Protein AF-A0A2N0NGA1-F1 (afdb_monomer_lite)

Radius of gyration: 29.93 Å; chains: 1; bounding box: 75×39×105 Å

Organism: NCBI:txid588596

Sequence (299 aa):
MDQVLILQCDINTINIKCVKLAKYIIEQFRSEFLAKKETYEINMPIKHACIIFHIRRDYESNLIKSNFICGWKQITIESLKSPEAPLMDFLDKPLYEIINSEFFEKIVGSTKPFEKILKDELLWCLSCIKYQHSNVNYISTLSNQILSNSIFVNCIKTKTFEWVLENCKNWQYEVVLDKTYLSKFTCLSLALQDYIRIIIKQTVAKIIYSLENLSALTTFFNYNNKESKIKTELSDLWKHFFMDNTTININNLCEPKPSIYKISHLMINDLEFPFSYYFLDQINFYKKLYYEELDILKQ

Secondary structure (DSSP, 8-state):
--EEEEEEEETTTS-HHHHHHHHHHHHHHHHHHHHHHHHH---PPPEEEEEEEE--TTS--TTTTT---SSPPP---S-SSPPSS-GGGTTT--HHHHHTSHHHHHHHTSSSHHHHHHHHHHHHHHHTEE-SS--HHHHHHHHHHHHH-HHHHHHHHHHHHHHHHHH-TTHHHHHHH-HHHHTT-SSHHHHHHHHHHHHHHHHHHHHHHHHHHTT-HHHHHHGGGS-HHHHHHHHHHHHHHHH-TTTS--TTSPPP-TT-EE-SS---TT--STTHHHHHHHHHHHHHHHHHHHHHTT-

Structure (mmCIF, N/CA/C/O backbone):
data_AF-A0A2N0NGA1-F1
#
_entry.id   AF-A0A2N0NGA1-F1
#
loop_
_atom_site.group_PDB
_atom_site.id
_atom_site.type_symbol
_atom_site.label_atom_id
_atom_site.label_alt_id
_atom_site.label_comp_id
_atom_site.label_asym_id
_atom_site.label_entity_id
_atom_site.label_seq_id
_atom_site.pdbx_PDB_ins_code
_atom_site.Cartn_x
_atom_site.Cartn_y
_atom_site.Cartn_z
_atom_site.occupancy
_atom_site.B_iso_or_equiv
_atom_site.auth_seq_id
_atom_site.auth_comp_id
_atom_site.auth_asym_id
_atom_site.auth_atom_id
_atom_site.pdbx_PDB_model_num
ATOM 1 N N . MET A 1 1 ? -19.653 13.930 43.239 1.00 70.62 1 MET A N 1
ATOM 2 C CA . MET A 1 1 ? -18.958 13.326 42.085 1.00 70.62 1 MET A CA 1
ATOM 3 C C . MET A 1 1 ? -20.000 12.719 41.182 1.00 70.62 1 MET A C 1
ATOM 5 O O . MET A 1 1 ? -20.890 12.042 41.691 1.00 70.62 1 MET A O 1
ATOM 9 N N . ASP A 1 2 ? -19.892 12.976 39.888 1.00 84.81 2 ASP A N 1
ATOM 10 C CA . ASP A 1 2 ? -20.795 12.396 38.901 1.00 84.81 2 ASP A CA 1
ATOM 11 C C . ASP A 1 2 ? -20.520 10.899 38.733 1.00 84.81 2 ASP A C 1
ATOM 13 O O . ASP A 1 2 ? -19.408 10.423 38.972 1.00 84.81 2 ASP A O 1
ATOM 17 N N . GLN A 1 3 ? -21.558 10.141 38.386 1.00 89.56 3 GLN A N 1
ATOM 18 C CA . GLN A 1 3 ? -21.506 8.681 38.297 1.00 89.56 3 GLN A CA 1
ATOM 19 C C . GLN A 1 3 ? -21.813 8.231 36.873 1.00 89.56 3 GLN A C 1
ATOM 21 O O . GLN A 1 3 ? -22.742 8.741 36.248 1.00 89.56 3 GLN A O 1
ATOM 26 N N . VAL A 1 4 ? -21.068 7.247 36.370 1.00 93.62 4 VAL A N 1
ATOM 27 C CA . VAL A 1 4 ? -21.262 6.700 35.023 1.00 93.62 4 VAL A CA 1
ATOM 28 C C . VAL A 1 4 ? -21.447 5.188 35.098 1.00 93.62 4 VAL A C 1
ATOM 30 O O . VAL A 1 4 ? -20.610 4.484 35.656 1.00 93.62 4 VAL A O 1
ATOM 33 N N . LEU A 1 5 ? -22.531 4.689 34.506 1.00 93.56 5 LEU A N 1
ATOM 34 C CA . LEU A 1 5 ? -22.760 3.271 34.244 1.00 93.56 5 LEU A CA 1
ATOM 35 C C . LEU A 1 5 ? -22.407 2.968 32.784 1.00 93.56 5 LEU A C 1
ATOM 37 O O . LEU A 1 5 ? -22.979 3.573 31.877 1.00 93.56 5 LEU A O 1
ATOM 41 N N . ILE A 1 6 ? -21.505 2.014 32.553 1.00 93.44 6 ILE A N 1
ATOM 42 C CA . ILE A 1 6 ? -21.146 1.540 31.210 1.00 93.44 6 ILE A CA 1
ATOM 43 C C . ILE A 1 6 ? -21.527 0.066 31.095 1.00 93.44 6 ILE A C 1
ATOM 45 O O . ILE A 1 6 ? -21.016 -0.769 31.836 1.00 93.44 6 ILE A O 1
ATOM 49 N N . LEU A 1 7 ? -22.400 -0.251 30.142 1.00 91.06 7 LEU A N 1
ATOM 50 C CA . LEU A 1 7 ? -22.752 -1.618 29.774 1.00 91.06 7 LEU A CA 1
ATOM 51 C C . LEU A 1 7 ? -22.142 -1.935 28.408 1.00 91.06 7 LEU A C 1
ATOM 53 O O . LEU A 1 7 ? -22.506 -1.313 27.413 1.00 91.06 7 LEU A O 1
ATOM 57 N N . GLN A 1 8 ? -21.221 -2.892 28.347 1.00 89.81 8 GLN A N 1
ATOM 58 C CA . GLN A 1 8 ? -20.627 -3.345 27.088 1.00 89.81 8 GLN A CA 1
ATOM 59 C C . GLN A 1 8 ? -21.356 -4.581 26.573 1.00 89.81 8 GLN A C 1
ATOM 61 O O . GLN A 1 8 ? -21.688 -5.487 27.336 1.00 89.81 8 GLN A O 1
ATOM 66 N N . CYS A 1 9 ? -21.638 -4.603 25.275 1.00 86.19 9 CYS A N 1
ATOM 67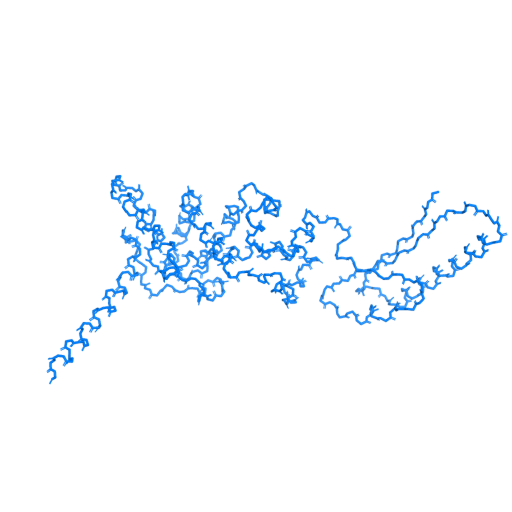 C CA . CYS A 1 9 ? -22.391 -5.662 24.629 1.00 86.19 9 CYS A CA 1
ATOM 68 C C . CYS A 1 9 ? -21.714 -6.081 23.327 1.00 86.19 9 CYS A C 1
ATOM 70 O O . CYS A 1 9 ? -21.543 -5.257 22.430 1.00 86.19 9 CYS A O 1
ATOM 72 N N . ASP A 1 10 ? -21.383 -7.361 23.189 1.00 82.25 10 ASP A N 1
ATOM 73 C CA . ASP A 1 10 ? -21.025 -7.942 21.897 1.00 82.25 10 ASP A CA 1
ATOM 74 C C . ASP A 1 10 ? -22.289 -8.458 21.205 1.00 82.25 10 ASP A C 1
ATOM 76 O O . ASP A 1 10 ? -23.004 -9.324 21.717 1.00 82.25 10 ASP A O 1
ATOM 80 N N . ILE A 1 11 ? -22.583 -7.891 20.037 1.00 74.88 11 ILE A N 1
ATOM 81 C CA . ILE A 1 11 ? -23.812 -8.184 19.302 1.00 74.88 11 ILE A CA 1
ATOM 82 C C . ILE A 1 11 ? -23.835 -9.612 18.742 1.00 74.88 11 ILE A C 1
ATOM 84 O O . ILE A 1 11 ? -24.907 -10.131 18.445 1.00 74.88 11 ILE A O 1
ATOM 88 N N . ASN A 1 12 ? -22.670 -10.258 18.633 1.00 71.69 12 ASN A N 1
ATOM 89 C CA . ASN A 1 12 ? -22.555 -11.630 18.144 1.00 71.69 12 ASN A CA 1
ATOM 90 C C . ASN A 1 12 ? -22.944 -12.665 19.206 1.00 71.69 12 ASN A C 1
ATOM 92 O O . ASN A 1 12 ? -23.276 -13.798 18.865 1.00 71.69 12 ASN A O 1
ATOM 96 N N . THR A 1 13 ? -22.891 -12.295 20.487 1.00 72.88 13 THR A N 1
ATOM 97 C CA . THR A 1 13 ? -23.096 -13.220 21.611 1.00 72.88 13 THR A CA 1
ATOM 98 C C . THR A 1 13 ? -24.360 -12.914 22.411 1.00 72.88 13 THR A C 1
ATOM 100 O O . THR A 1 13 ? -24.914 -13.806 23.052 1.00 72.88 13 THR A O 1
ATOM 103 N N . ILE A 1 14 ? -24.855 -11.674 22.372 1.00 71.50 14 ILE A N 1
ATOM 104 C CA . ILE A 1 14 ? -25.940 -11.221 23.247 1.00 71.50 14 ILE A CA 1
ATOM 105 C C . ILE A 1 14 ? -27.299 -11.242 22.546 1.00 71.50 14 ILE A C 1
ATOM 107 O O . ILE A 1 14 ? -27.500 -10.685 21.469 1.00 71.50 14 ILE A O 1
ATOM 111 N N . ASN A 1 15 ? -28.292 -11.802 23.239 1.00 74.31 15 ASN A N 1
ATOM 112 C CA . ASN A 1 15 ? -29.689 -11.731 22.832 1.00 74.31 15 ASN A CA 1
ATOM 113 C C . ASN A 1 15 ? -30.222 -10.291 22.955 1.00 74.31 15 ASN A C 1
ATOM 115 O O . ASN A 1 15 ? -30.202 -9.698 24.037 1.00 74.31 15 ASN A O 1
ATOM 119 N N . ILE A 1 16 ? -30.789 -9.746 21.874 1.00 75.50 16 ILE A N 1
ATOM 120 C CA . ILE A 1 16 ? -31.363 -8.390 21.844 1.00 75.50 16 ILE A CA 1
ATOM 121 C C . ILE A 1 16 ? -32.437 -8.153 22.921 1.00 75.50 16 ILE A C 1
ATOM 123 O O . ILE A 1 16 ? -32.641 -7.019 23.359 1.00 75.50 16 ILE A O 1
ATOM 127 N N . LYS A 1 17 ? -33.113 -9.211 23.392 1.00 80.56 17 LYS A N 1
ATOM 128 C CA . LYS A 1 17 ? -34.075 -9.131 24.502 1.00 80.56 17 LYS A CA 1
ATOM 129 C C . LYS A 1 17 ? -33.404 -8.682 25.804 1.00 80.56 17 LYS A C 1
ATOM 131 O O . LYS A 1 17 ? -33.980 -7.865 26.516 1.00 80.56 17 LYS A O 1
ATOM 136 N N . CYS A 1 18 ? -32.178 -9.132 26.074 1.00 83.69 18 CYS A N 1
ATOM 137 C CA . CYS A 1 18 ? -31.414 -8.728 27.256 1.00 83.69 18 CYS A CA 1
ATOM 138 C C . CYS A 1 18 ? -31.052 -7.240 27.205 1.00 83.69 18 CYS A C 1
ATOM 140 O O . CYS A 1 18 ? -31.167 -6.538 28.204 1.00 83.69 18 CYS A O 1
ATOM 142 N N . VAL A 1 19 ? -30.699 -6.736 26.020 1.00 83.50 19 VAL A N 1
ATOM 143 C CA . VAL A 1 19 ? -30.419 -5.309 25.803 1.00 83.50 19 VAL A CA 1
ATOM 144 C C . VAL A 1 19 ? -31.666 -4.460 26.055 1.00 83.50 19 VAL A C 1
ATOM 146 O O . VAL A 1 19 ? -31.587 -3.431 26.724 1.00 83.50 19 VAL A O 1
ATOM 149 N N . LYS A 1 20 ? -32.829 -4.887 25.545 1.00 84.50 20 LYS A N 1
ATOM 150 C CA . LYS A 1 20 ? -34.107 -4.195 25.786 1.00 84.50 20 LYS A CA 1
ATOM 151 C C . LYS A 1 20 ? -34.472 -4.179 27.272 1.00 84.50 20 LYS A C 1
ATOM 153 O O . LYS A 1 20 ? -34.887 -3.139 27.774 1.00 84.50 20 LYS A O 1
ATOM 158 N N . LEU A 1 21 ? -34.271 -5.297 27.970 1.00 88.31 21 LEU A N 1
ATOM 159 C CA . LEU A 1 21 ? -34.504 -5.394 29.409 1.00 88.31 21 LEU A CA 1
ATOM 160 C C . LEU A 1 21 ? -33.575 -4.462 30.198 1.00 88.31 21 LEU A C 1
ATOM 162 O O . LEU A 1 21 ? -34.047 -3.702 31.037 1.00 88.31 21 LEU A O 1
ATOM 166 N N . ALA A 1 22 ? -32.275 -4.463 29.893 1.00 89.00 22 ALA A N 1
ATOM 167 C CA . ALA A 1 22 ? -31.314 -3.574 30.540 1.00 89.00 22 ALA A CA 1
ATOM 168 C C . ALA A 1 22 ? -31.681 -2.095 30.336 1.00 89.00 22 ALA A C 1
ATOM 170 O O . ALA A 1 22 ? -31.676 -1.324 31.293 1.00 89.00 22 ALA A O 1
ATOM 171 N N . LYS A 1 23 ? -32.076 -1.709 29.113 1.00 87.94 23 LYS A N 1
ATOM 172 C CA . LYS A 1 23 ? -32.580 -0.357 28.821 1.00 87.94 23 LYS A CA 1
ATOM 173 C C . LYS A 1 23 ? -33.801 0.001 29.670 1.00 87.94 23 LYS A C 1
ATOM 175 O O . LYS A 1 23 ? -33.818 1.073 30.262 1.00 87.94 23 LYS A O 1
ATOM 180 N N . TYR A 1 24 ? -34.790 -0.891 29.749 1.00 88.56 24 TYR A N 1
ATOM 181 C CA . TYR A 1 24 ? -35.997 -0.676 30.553 1.00 88.56 24 TYR A CA 1
ATOM 182 C C . TYR A 1 24 ? -35.664 -0.451 32.034 1.00 88.56 24 TYR A C 1
ATOM 184 O O . TYR A 1 24 ? -36.140 0.511 32.631 1.00 88.56 24 TYR A O 1
ATOM 192 N N . ILE A 1 25 ? -34.792 -1.289 32.602 1.00 91.44 25 ILE A N 1
ATOM 193 C CA . ILE A 1 25 ? -34.356 -1.173 33.999 1.00 91.44 25 ILE A CA 1
ATOM 194 C C . ILE A 1 25 ? -33.666 0.177 34.240 1.00 91.44 25 ILE A C 1
ATOM 196 O O . ILE A 1 25 ? -33.988 0.869 35.203 1.00 91.44 25 ILE A O 1
ATOM 200 N N . ILE A 1 26 ? -32.749 0.584 33.356 1.00 91.44 26 ILE A N 1
ATOM 201 C CA . ILE A 1 26 ? -32.040 1.868 33.478 1.00 91.44 26 ILE A CA 1
ATOM 202 C C . ILE A 1 26 ? -33.019 3.051 33.431 1.00 91.44 26 ILE A C 1
ATOM 204 O O . ILE A 1 26 ? -32.900 3.971 34.241 1.00 91.44 26 ILE A O 1
ATOM 208 N N . GLU A 1 27 ? -33.998 3.028 32.523 1.00 89.75 27 GLU A N 1
ATOM 209 C CA . GLU A 1 27 ? -35.020 4.079 32.439 1.00 89.75 27 GLU A CA 1
ATOM 210 C C . GLU A 1 27 ? -35.905 4.134 33.687 1.00 89.75 27 GLU A C 1
ATOM 212 O O . GLU A 1 27 ? -36.202 5.225 34.173 1.00 89.75 27 GLU A O 1
ATOM 217 N N . GLN A 1 28 ? -36.274 2.984 34.260 1.00 91.12 28 GLN A N 1
ATOM 218 C CA . GLN A 1 28 ? -37.032 2.946 35.511 1.00 91.12 28 GLN A CA 1
ATOM 219 C C . GLN A 1 28 ? -36.261 3.641 36.647 1.00 91.12 28 GLN A C 1
ATOM 221 O O . GLN A 1 28 ? -36.789 4.550 37.291 1.00 91.12 28 GLN A O 1
ATOM 226 N N . PHE A 1 29 ? -34.981 3.297 36.833 1.00 90.75 29 PHE A N 1
ATOM 227 C CA . PHE A 1 29 ? -34.128 3.948 37.835 1.00 90.75 29 PHE A CA 1
ATOM 228 C C . PHE A 1 29 ? -33.924 5.444 37.564 1.00 90.75 29 PHE A C 1
ATOM 230 O O . PHE A 1 29 ? -33.820 6.237 38.503 1.00 90.75 29 PHE A O 1
ATOM 237 N N . ARG A 1 30 ? -33.869 5.852 36.291 1.00 89.31 30 ARG A N 1
ATOM 238 C CA . ARG A 1 30 ? -33.785 7.264 35.902 1.00 89.31 30 ARG A CA 1
ATOM 239 C C . ARG A 1 30 ? -35.044 8.031 36.305 1.00 89.31 30 ARG A C 1
ATOM 241 O O . ARG A 1 30 ? -34.912 9.106 36.887 1.00 89.31 30 ARG A O 1
ATOM 248 N N . SER A 1 31 ? -36.233 7.501 36.028 1.00 89.12 31 SER A N 1
ATOM 249 C CA . SER A 1 31 ? -37.497 8.144 36.408 1.00 89.12 31 SER A CA 1
ATOM 250 C C . SER A 1 31 ? -37.621 8.300 37.924 1.00 89.12 31 SER A C 1
ATOM 252 O O . SER A 1 31 ? -37.946 9.384 38.405 1.00 89.12 31 SER A O 1
ATOM 254 N N . GLU A 1 32 ? -37.271 7.262 38.688 1.00 90.06 32 GLU A N 1
ATOM 255 C CA . GLU A 1 32 ? -37.250 7.325 40.156 1.00 90.06 32 GLU A CA 1
ATOM 256 C C . GLU A 1 32 ? -36.253 8.370 40.682 1.00 90.06 32 GLU A C 1
ATOM 258 O O . GLU A 1 32 ? -36.523 9.067 41.663 1.00 90.06 32 GLU A O 1
ATOM 263 N N . PHE A 1 33 ? -35.093 8.497 40.033 1.00 87.94 33 PHE A N 1
ATOM 264 C CA . PHE A 1 33 ? -34.084 9.492 40.387 1.00 87.94 33 PHE A CA 1
ATOM 265 C C . PHE A 1 33 ? -34.553 10.928 40.104 1.00 87.94 33 PHE A C 1
ATOM 267 O O . PHE A 1 33 ? -34.358 11.803 40.946 1.00 87.94 33 PHE A O 1
ATOM 274 N N . LEU A 1 34 ? -35.189 11.172 38.952 1.00 86.88 34 LEU A N 1
ATOM 275 C CA . LEU A 1 34 ? -35.714 12.492 38.586 1.00 86.88 34 LEU A CA 1
ATOM 276 C C . LEU A 1 34 ? -36.846 12.935 39.520 1.00 86.88 34 LEU A C 1
ATOM 278 O O . LEU A 1 34 ? -36.792 14.054 40.023 1.00 86.88 34 LEU A O 1
ATOM 282 N N . ALA A 1 35 ? -37.786 12.042 39.847 1.00 87.62 35 ALA A N 1
ATOM 283 C CA . ALA A 1 35 ? -38.867 12.338 40.791 1.00 87.62 35 ALA A CA 1
ATOM 284 C C . ALA A 1 35 ? -38.325 12.753 42.174 1.00 87.62 35 ALA A C 1
ATOM 286 O O . ALA A 1 35 ? -38.751 13.752 42.754 1.00 87.62 35 ALA A O 1
ATOM 287 N N . LYS A 1 36 ? -37.310 12.042 42.688 1.00 85.25 36 LYS A N 1
ATOM 288 C CA . LYS A 1 36 ? -36.638 12.416 43.947 1.00 85.25 36 LYS A CA 1
ATOM 289 C C . LYS A 1 36 ? -35.927 13.766 43.848 1.00 85.25 36 LYS A C 1
ATOM 291 O O . LYS A 1 36 ? -35.918 14.518 44.815 1.00 85.25 36 LYS A O 1
ATOM 296 N N . LYS A 1 37 ? -35.330 14.088 42.701 1.00 82.94 37 LYS A N 1
ATOM 297 C CA . LYS A 1 37 ? -34.638 15.367 42.509 1.00 82.94 37 LYS A CA 1
ATOM 298 C C . LYS A 1 37 ? -35.605 16.556 42.539 1.00 82.94 37 LYS A C 1
ATOM 300 O O . LYS A 1 37 ? -35.276 17.564 43.154 1.00 82.94 37 LYS A O 1
ATOM 305 N N . GLU A 1 38 ? -36.782 16.422 41.930 1.00 81.06 38 GLU A N 1
ATOM 306 C CA . GLU A 1 38 ? -37.826 17.462 41.923 1.00 81.06 38 GLU A CA 1
ATOM 307 C C . GLU A 1 38 ? -38.437 17.701 43.310 1.00 81.06 38 GLU A C 1
ATOM 309 O O . GLU A 1 38 ? -38.775 18.830 43.644 1.00 81.06 38 GLU A O 1
ATOM 314 N N . THR A 1 39 ? -38.542 16.658 44.140 1.00 79.25 39 THR A N 1
ATOM 315 C CA . THR A 1 39 ? -39.242 16.749 45.435 1.00 79.25 39 THR A CA 1
ATOM 316 C C . THR A 1 39 ? -38.411 17.423 46.536 1.00 79.25 39 THR A C 1
ATOM 318 O O . THR A 1 39 ? -38.979 17.988 47.464 1.00 79.25 39 THR A O 1
ATOM 321 N N . TYR A 1 40 ? -37.077 17.341 46.479 1.00 71.06 40 TYR A N 1
ATOM 322 C CA . TYR A 1 40 ? -36.228 17.681 47.630 1.00 71.06 40 TYR A CA 1
ATOM 323 C C . TYR A 1 40 ? -35.265 18.870 47.423 1.00 71.06 40 TYR A C 1
ATOM 325 O O . TYR A 1 40 ? -34.530 19.177 48.354 1.00 71.06 40 TYR A O 1
ATOM 333 N N . GLU A 1 41 ? -35.218 19.524 46.250 1.00 61.78 41 GLU A N 1
ATOM 334 C CA . GLU A 1 41 ? -34.237 20.595 45.917 1.00 61.78 41 GLU A CA 1
ATOM 335 C C . GLU A 1 41 ? -32.783 20.263 46.339 1.00 61.78 41 GLU A C 1
ATOM 337 O O . GLU A 1 41 ? -31.974 21.121 46.689 1.00 61.78 41 GLU A O 1
ATOM 342 N N . ILE A 1 42 ? -32.418 18.977 46.316 1.00 66.88 42 ILE A N 1
ATOM 343 C CA . ILE A 1 42 ? -31.082 18.525 46.711 1.00 66.88 42 ILE A CA 1
ATOM 344 C C . ILE A 1 42 ? -30.142 18.680 45.520 1.00 66.88 42 ILE A C 1
ATOM 346 O O . ILE A 1 42 ? -30.446 18.248 44.403 1.00 66.88 42 ILE A O 1
ATOM 350 N N . ASN A 1 43 ? -28.943 19.198 45.787 1.00 73.06 43 ASN A N 1
ATOM 351 C CA . ASN A 1 43 ? -27.831 19.221 44.843 1.00 73.06 43 ASN A CA 1
ATOM 352 C C . ASN A 1 43 ? -27.283 17.789 44.623 1.00 73.06 43 ASN A C 1
ATOM 354 O O . ASN A 1 43 ? -26.238 17.404 45.146 1.00 73.06 43 ASN A O 1
ATOM 358 N N . MET A 1 44 ? -28.059 16.947 43.929 1.00 75.75 44 MET A N 1
ATOM 359 C CA . MET A 1 44 ? -27.721 15.549 43.652 1.00 75.75 44 MET A CA 1
ATOM 360 C C . MET A 1 44 ? -26.678 15.424 42.530 1.00 75.75 44 MET A C 1
ATOM 362 O O . MET A 1 44 ? -26.726 16.192 41.566 1.00 75.75 44 MET A O 1
ATOM 366 N N . PRO A 1 45 ? -25.782 14.417 42.601 1.00 82.94 45 PRO A N 1
ATOM 367 C CA . PRO A 1 45 ? -24.776 14.177 41.568 1.00 82.94 45 PRO A CA 1
ATOM 368 C C . PRO A 1 45 ? -25.419 13.838 40.221 1.00 82.94 45 PRO A C 1
ATOM 370 O O . PRO A 1 45 ? -26.463 13.179 40.171 1.00 82.94 45 PRO A O 1
ATOM 373 N N . ILE A 1 46 ? -24.778 14.242 39.124 1.00 85.19 46 ILE A N 1
ATOM 374 C CA . ILE A 1 46 ? -25.242 13.896 37.783 1.00 85.19 46 ILE A CA 1
ATOM 375 C C . ILE A 1 46 ? -24.909 12.422 37.528 1.00 85.19 46 ILE A C 1
ATOM 377 O O . ILE A 1 46 ? -23.825 11.935 37.855 1.00 85.19 46 ILE A O 1
ATOM 381 N N . LYS A 1 47 ? -25.871 11.685 36.969 1.00 90.25 47 LYS A N 1
ATOM 382 C CA . LYS A 1 47 ? -25.709 10.275 36.610 1.00 90.25 47 LYS A CA 1
ATOM 383 C C . LYS A 1 47 ? -25.809 10.108 35.102 1.00 90.25 47 LYS A C 1
ATOM 385 O O . LYS A 1 47 ? -26.737 10.625 34.482 1.00 90.25 47 LYS A O 1
ATOM 390 N N . HIS A 1 48 ? -24.891 9.342 34.533 1.00 90.94 48 HIS A N 1
ATOM 391 C CA . HIS A 1 48 ? -24.861 8.991 33.120 1.00 90.94 48 HIS A CA 1
ATOM 392 C C . HIS A 1 48 ? -24.952 7.475 32.952 1.00 90.94 48 HIS A C 1
ATOM 394 O O . HIS A 1 48 ? -24.385 6.717 33.737 1.00 90.94 48 HIS A O 1
ATOM 400 N N . ALA A 1 49 ? -25.635 7.031 31.902 1.00 91.25 49 ALA A N 1
ATOM 401 C CA . ALA A 1 49 ? -25.665 5.634 31.494 1.00 91.25 49 ALA A CA 1
ATOM 402 C C . ALA A 1 49 ? -25.307 5.538 30.010 1.00 91.25 49 ALA A C 1
ATOM 404 O O . ALA A 1 49 ? -25.804 6.314 29.194 1.00 91.25 49 ALA A O 1
ATOM 405 N N . CYS A 1 50 ? -24.440 4.593 29.667 1.00 91.44 50 CYS A N 1
ATOM 406 C CA . CYS A 1 50 ? -24.002 4.331 28.306 1.00 91.44 50 CYS A CA 1
ATOM 407 C C . CYS A 1 50 ? -24.064 2.829 28.033 1.00 91.44 50 CYS A C 1
ATOM 409 O O . CYS A 1 50 ? -23.613 2.022 28.846 1.00 91.44 50 CYS A O 1
ATOM 411 N N . ILE A 1 51 ? -24.611 2.462 26.876 1.00 89.19 51 ILE A N 1
ATOM 412 C CA . ILE A 1 51 ? -24.592 1.089 26.377 1.00 89.19 51 ILE A CA 1
ATOM 413 C C . ILE A 1 51 ? -23.738 1.086 25.114 1.00 89.19 51 ILE A C 1
ATOM 415 O O . ILE A 1 51 ? -24.073 1.754 24.137 1.00 89.19 51 ILE A O 1
ATOM 419 N N . ILE A 1 52 ? -22.637 0.345 25.146 1.00 90.25 52 ILE A N 1
ATOM 420 C CA . ILE A 1 52 ? -21.688 0.229 24.042 1.00 90.25 52 ILE A CA 1
ATOM 421 C C . ILE A 1 52 ? -21.962 -1.083 23.319 1.00 90.25 52 ILE A C 1
ATOM 423 O O . ILE A 1 52 ? -21.839 -2.157 23.904 1.00 90.25 52 ILE A O 1
ATOM 427 N N . PHE A 1 53 ? -22.304 -0.990 22.037 1.00 86.25 53 PHE A N 1
ATOM 428 C CA . PHE A 1 53 ? -22.427 -2.149 21.161 1.00 86.25 53 PHE A CA 1
ATOM 429 C C . PHE A 1 53 ? -21.142 -2.321 20.357 1.00 86.25 53 PHE A C 1
ATOM 431 O O . PHE A 1 53 ? -20.763 -1.433 19.595 1.00 86.25 53 PHE A O 1
ATOM 438 N N . HIS A 1 54 ? -20.494 -3.472 20.506 1.00 86.31 54 HIS A N 1
ATOM 439 C CA . HIS A 1 54 ? -19.374 -3.876 19.667 1.00 86.31 54 HIS A CA 1
ATOM 440 C C . HIS A 1 54 ? -19.924 -4.493 18.382 1.00 86.31 54 HIS A C 1
ATOM 442 O O . HIS A 1 54 ? -20.649 -5.488 18.413 1.00 86.31 54 HIS A O 1
ATOM 448 N N . ILE A 1 55 ? -19.618 -3.852 17.256 1.00 80.81 55 ILE A N 1
ATOM 449 C CA . ILE A 1 55 ? -20.195 -4.162 15.947 1.00 80.81 55 ILE A CA 1
ATOM 450 C C . ILE A 1 55 ? -19.050 -4.358 14.968 1.00 80.81 55 ILE A C 1
ATOM 452 O O . ILE A 1 55 ? -18.103 -3.571 14.948 1.00 80.81 55 ILE A O 1
ATOM 456 N N . ARG A 1 56 ? -19.153 -5.391 14.136 1.00 78.56 56 ARG A N 1
ATOM 457 C CA . ARG A 1 56 ? -18.232 -5.595 13.019 1.00 78.56 56 ARG A CA 1
ATOM 458 C C . ARG A 1 56 ? -18.789 -4.962 11.747 1.00 78.56 56 ARG A C 1
ATOM 460 O O . ARG A 1 56 ? -20.001 -4.949 11.541 1.00 78.56 56 ARG A O 1
ATOM 467 N N . ARG A 1 57 ? -17.905 -4.461 10.879 1.00 76.62 57 ARG A N 1
ATOM 468 C CA . ARG A 1 57 ? -18.283 -3.790 9.619 1.00 76.62 57 ARG A CA 1
ATOM 469 C C . ARG A 1 57 ? -19.020 -4.703 8.635 1.00 76.62 57 ARG A C 1
ATOM 471 O O . ARG A 1 57 ? -19.824 -4.214 7.852 1.00 76.62 57 ARG A O 1
ATOM 478 N N . ASP A 1 58 ? -18.750 -6.003 8.679 1.00 72.12 58 ASP A N 1
ATOM 479 C CA . ASP A 1 58 ? -19.344 -7.030 7.818 1.00 72.12 58 ASP A CA 1
ATOM 480 C C . ASP A 1 58 ? -20.702 -7.549 8.317 1.00 72.12 58 ASP A C 1
ATOM 482 O O . ASP A 1 58 ? -21.328 -8.376 7.659 1.00 72.12 58 ASP A O 1
ATOM 486 N N . TYR A 1 59 ? -21.180 -7.063 9.465 1.00 70.00 59 TYR A N 1
ATOM 487 C CA . TYR A 1 59 ? -22.430 -7.515 10.060 1.00 70.00 59 TYR A CA 1
ATOM 488 C C . TYR A 1 59 ? -23.614 -6.638 9.621 1.00 70.00 59 TYR A C 1
ATOM 490 O O . TYR A 1 59 ? -23.649 -5.433 9.895 1.00 70.00 59 TYR A O 1
ATOM 498 N N . GLU A 1 60 ? -24.626 -7.235 8.981 1.00 58.78 60 GLU A N 1
ATOM 499 C CA . GLU A 1 60 ? -25.872 -6.542 8.631 1.00 58.78 60 GLU A CA 1
ATOM 500 C C . GLU A 1 60 ? -26.649 -6.137 9.893 1.00 58.78 60 GLU A C 1
ATOM 502 O O . GLU A 1 60 ? -27.369 -6.911 10.524 1.00 58.78 60 GLU A O 1
ATOM 507 N N . SER A 1 61 ? -26.518 -4.870 10.278 1.00 55.62 61 SER A N 1
ATOM 508 C CA . SER A 1 61 ? -27.076 -4.340 11.520 1.00 55.62 61 SER A CA 1
ATOM 509 C C . SER A 1 61 ? -28.540 -3.899 11.389 1.00 55.62 61 SER A C 1
ATOM 511 O O . SER A 1 61 ? -28.914 -2.776 11.732 1.00 55.62 61 SER A O 1
ATOM 513 N N . ASN A 1 62 ? -29.429 -4.807 10.981 1.00 53.75 62 ASN A N 1
ATOM 514 C CA . ASN A 1 62 ? -30.874 -4.582 11.155 1.00 53.75 62 ASN A CA 1
ATOM 515 C C . ASN A 1 62 ? -31.251 -4.412 12.648 1.00 53.75 62 ASN A C 1
ATOM 517 O O . ASN A 1 62 ? -32.244 -3.764 12.966 1.00 53.75 62 ASN A O 1
ATOM 521 N N . LEU A 1 63 ? -30.410 -4.904 13.569 1.00 54.50 63 LEU A N 1
ATOM 522 C CA . LEU A 1 63 ? -30.568 -4.815 15.030 1.00 54.50 63 LEU A CA 1
ATOM 523 C C . LEU A 1 63 ? -30.399 -3.396 15.612 1.00 54.50 63 LEU A C 1
ATOM 525 O O . LEU A 1 63 ? -30.874 -3.128 16.715 1.00 54.50 63 LEU A O 1
ATOM 529 N N . ILE A 1 64 ? -29.713 -2.492 14.903 1.00 56.81 64 ILE A N 1
ATOM 530 C CA . ILE A 1 64 ? -29.326 -1.162 15.420 1.00 56.81 64 ILE A CA 1
ATOM 531 C C . ILE A 1 64 ? -30.210 -0.057 14.842 1.00 56.81 64 ILE A C 1
ATOM 533 O O . ILE A 1 64 ? -30.428 0.968 15.484 1.00 56.81 64 ILE A O 1
ATOM 537 N N . LYS A 1 65 ? -30.786 -0.289 13.658 1.00 53.41 65 LYS A N 1
ATOM 538 C CA . LYS A 1 65 ? -31.645 0.672 12.954 1.00 53.41 65 LYS A CA 1
ATOM 539 C C . LYS A 1 65 ? -32.990 0.931 13.648 1.00 53.41 65 LYS A C 1
ATOM 541 O O . LYS A 1 65 ? -33.655 1.904 13.318 1.00 53.41 65 LYS A O 1
ATOM 546 N N . SER A 1 66 ? -33.406 0.094 14.604 1.00 49.16 66 SER A N 1
ATOM 547 C CA . SER A 1 66 ? -34.773 0.105 15.148 1.00 49.16 66 SER A CA 1
ATOM 548 C C . SER A 1 66 ? -34.963 0.832 16.491 1.00 49.16 66 SER A C 1
ATOM 550 O O . SER A 1 66 ? -36.017 0.675 17.099 1.00 49.16 66 SER A O 1
ATOM 552 N N . ASN A 1 67 ? -33.982 1.584 17.008 1.00 53.88 67 ASN A N 1
ATOM 553 C CA . ASN A 1 67 ? -34.012 2.097 18.391 1.00 53.88 67 ASN A CA 1
ATOM 554 C C . ASN A 1 67 ? -34.035 3.637 18.513 1.00 53.88 67 ASN A C 1
ATOM 556 O O . ASN A 1 67 ? -33.400 4.187 19.408 1.00 53.88 67 ASN A O 1
ATOM 560 N N . PHE A 1 68 ? -34.821 4.338 17.689 1.00 53.22 68 PHE A N 1
ATOM 561 C CA . PHE A 1 68 ? -35.093 5.782 17.862 1.00 53.22 68 PHE A CA 1
ATOM 562 C C . PHE A 1 68 ? -36.099 6.102 18.986 1.00 53.22 68 PHE A C 1
ATOM 564 O O . PHE A 1 68 ? -36.607 7.217 19.076 1.00 53.22 68 PHE A O 1
ATOM 571 N N . ILE A 1 69 ? -36.431 5.130 19.837 1.00 56.22 69 ILE A N 1
ATOM 572 C CA . ILE A 1 69 ? -37.494 5.272 20.832 1.00 56.22 69 ILE A CA 1
ATOM 573 C C . ILE A 1 69 ? -36.888 5.628 22.198 1.00 56.22 69 ILE A C 1
ATOM 575 O O . ILE A 1 69 ? -36.068 4.883 22.733 1.00 56.22 69 ILE A O 1
ATOM 579 N N . CYS A 1 70 ? -37.367 6.758 22.736 1.00 62.59 70 CYS A N 1
ATOM 580 C CA . CYS A 1 70 ? -37.198 7.302 24.092 1.00 62.59 70 CYS A CA 1
ATOM 581 C C . CYS A 1 70 ? -35.790 7.752 24.510 1.00 62.59 70 CYS A C 1
ATOM 583 O O . CYS A 1 70 ? -35.009 6.931 24.954 1.00 62.59 70 CYS A O 1
ATOM 585 N N . GLY A 1 71 ? -35.514 9.066 24.503 1.00 73.19 71 GLY A N 1
ATOM 586 C CA . GLY A 1 71 ? -34.523 9.751 25.367 1.00 73.19 71 GLY A CA 1
ATOM 587 C C . GLY A 1 71 ? -33.027 9.421 25.203 1.00 73.19 71 GLY A C 1
ATOM 588 O O . GLY A 1 71 ? -32.183 10.241 25.566 1.00 73.19 71 GLY A O 1
ATOM 589 N N . TRP A 1 72 ? -32.684 8.263 24.640 1.00 82.50 72 TRP A N 1
ATOM 590 C CA . TRP A 1 72 ? -31.321 7.812 24.396 1.00 82.50 72 TRP A CA 1
ATOM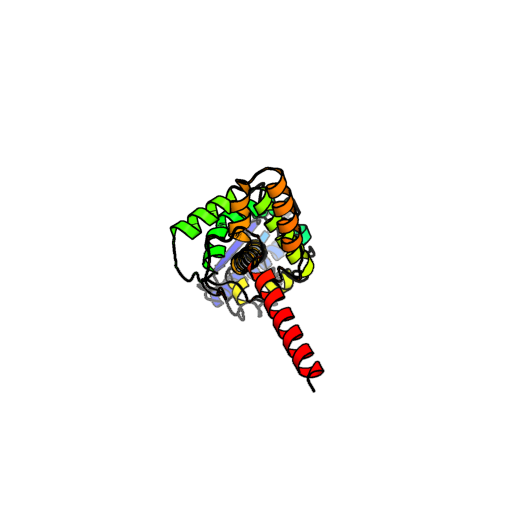 591 C C . TRP A 1 72 ? -30.716 8.549 23.204 1.00 82.50 72 TRP A C 1
ATOM 593 O O . TRP A 1 72 ? -31.293 8.596 22.119 1.00 82.50 72 TRP A O 1
ATOM 603 N N . LYS A 1 73 ? -29.505 9.078 23.392 1.00 85.81 73 LYS A N 1
ATOM 604 C CA . LYS A 1 73 ? -28.684 9.602 22.297 1.00 85.81 73 LYS A CA 1
ATOM 605 C C . LYS A 1 73 ? -27.840 8.467 21.729 1.00 85.81 73 LYS A C 1
ATOM 607 O O . LYS A 1 73 ? -27.095 7.826 22.468 1.00 85.81 73 LYS A O 1
ATOM 612 N N . GLN A 1 74 ? -27.954 8.226 20.428 1.00 83.06 74 GLN A N 1
ATOM 613 C CA . GLN A 1 74 ? -27.133 7.245 19.727 1.00 83.06 74 GLN A CA 1
ATOM 614 C C . GLN A 1 74 ? -25.920 7.931 19.102 1.00 83.06 74 GLN A C 1
ATOM 616 O O . GLN A 1 74 ? -26.049 8.963 18.449 1.00 83.06 74 GLN A O 1
ATOM 621 N N . ILE A 1 75 ? -24.745 7.337 19.301 1.00 87.12 75 ILE A N 1
ATOM 622 C CA . ILE A 1 75 ? -23.477 7.803 18.743 1.00 87.12 75 ILE A CA 1
ATOM 623 C C . ILE A 1 75 ? -22.754 6.581 18.183 1.00 87.12 75 ILE A C 1
ATOM 625 O O . ILE A 1 75 ? -22.727 5.530 18.826 1.00 87.12 75 ILE A O 1
ATOM 629 N N . THR A 1 76 ? -22.172 6.720 16.995 1.00 85.44 76 THR A N 1
ATOM 630 C CA . THR A 1 76 ? -21.278 5.712 16.421 1.00 85.44 76 THR A CA 1
ATOM 631 C C . THR A 1 76 ? -19.844 6.153 16.661 1.00 85.44 76 THR A C 1
ATOM 633 O O . THR A 1 76 ? -19.458 7.252 16.272 1.00 85.44 76 THR A O 1
ATOM 636 N N . ILE A 1 77 ? -19.061 5.292 17.304 1.00 87.25 77 ILE A N 1
ATOM 637 C CA . ILE A 1 77 ? -17.641 5.516 17.569 1.00 87.25 77 ILE A CA 1
ATOM 638 C C . ILE A 1 77 ? -16.885 4.371 16.902 1.00 87.25 77 ILE A C 1
ATOM 640 O O . ILE A 1 77 ? -17.108 3.214 17.248 1.00 87.25 77 ILE A O 1
ATOM 644 N N . GLU A 1 78 ? -16.011 4.675 15.941 1.00 85.94 78 GLU A N 1
ATOM 645 C CA . GLU A 1 78 ? -15.247 3.631 15.241 1.00 85.94 78 GLU A CA 1
ATOM 646 C C . GLU A 1 78 ? -14.179 2.982 16.130 1.00 85.94 78 GLU A C 1
ATOM 648 O O . GLU A 1 78 ? -13.942 1.781 16.042 1.00 85.94 78 GLU A O 1
ATOM 653 N N . SER A 1 79 ? -13.531 3.769 16.993 1.00 84.88 79 SER A N 1
ATOM 654 C CA . SER A 1 79 ? -12.510 3.289 17.924 1.00 84.88 79 SER A CA 1
ATOM 655 C C . SER A 1 79 ? -12.667 3.957 19.283 1.00 84.88 79 SER A C 1
ATOM 657 O O . SER A 1 79 ? -12.691 5.180 19.383 1.00 84.88 79 SER A O 1
ATOM 659 N N . LEU A 1 80 ? -12.733 3.143 20.339 1.00 84.38 80 LEU A N 1
ATOM 660 C CA . LEU A 1 80 ? -12.722 3.622 21.727 1.00 84.38 80 LEU A CA 1
ATOM 661 C C . LEU A 1 80 ? -11.326 4.073 22.177 1.00 84.38 80 LEU A C 1
ATOM 663 O O . LEU A 1 80 ? -11.203 4.833 23.132 1.00 84.38 80 LEU A O 1
ATOM 667 N N . LYS A 1 81 ? -10.272 3.591 21.507 1.00 84.25 81 LYS A N 1
ATOM 668 C CA . LYS A 1 81 ? -8.897 4.045 21.732 1.00 84.25 81 LYS A CA 1
ATOM 669 C C . LYS A 1 81 ? -8.609 5.231 20.824 1.00 84.25 81 LYS A C 1
ATOM 671 O O . LYS A 1 81 ? -8.974 5.194 19.647 1.00 84.25 81 LYS A O 1
ATOM 676 N N . SER A 1 82 ? -7.911 6.235 21.348 1.00 78.19 82 SER A N 1
ATOM 677 C CA . SER A 1 82 ? -7.360 7.313 20.529 1.00 78.19 82 SER A CA 1
ATOM 678 C C . SER A 1 82 ? -6.397 6.706 19.501 1.00 78.19 82 SER A C 1
ATOM 680 O O . SER A 1 82 ? -5.402 6.101 19.911 1.00 78.19 82 SER A O 1
ATOM 682 N N . PRO A 1 83 ? -6.681 6.804 18.192 1.00 76.69 83 PRO A N 1
ATOM 683 C CA . PRO A 1 83 ? -5.755 6.308 17.186 1.00 76.69 83 PRO A CA 1
ATOM 684 C C . PRO A 1 83 ? -4.478 7.154 17.207 1.00 76.69 83 PRO A C 1
ATOM 686 O O . PRO A 1 83 ? -4.539 8.367 17.408 1.00 76.69 83 PRO A O 1
ATOM 689 N N . GLU A 1 84 ? -3.327 6.525 16.967 1.00 80.44 84 GLU A N 1
ATOM 690 C CA . GLU A 1 84 ? -2.049 7.241 16.841 1.00 80.44 84 GLU A CA 1
ATOM 691 C C . GLU A 1 84 ? -2.109 8.276 15.711 1.00 80.44 84 GLU A C 1
ATOM 693 O O . GLU A 1 84 ? -1.600 9.386 15.859 1.00 80.44 84 GLU A O 1
ATOM 698 N N . ALA A 1 85 ? -2.810 7.938 14.626 1.00 87.88 85 ALA A N 1
ATOM 699 C CA . ALA A 1 85 ? -3.137 8.817 13.512 1.00 87.88 85 ALA A CA 1
ATOM 700 C C . ALA A 1 85 ? -4.664 9.079 13.462 1.00 87.88 85 ALA A C 1
ATOM 702 O O . ALA A 1 85 ? -5.431 8.227 12.990 1.00 87.88 85 ALA A O 1
ATOM 703 N N . PRO A 1 86 ? -5.126 10.227 13.996 1.00 89.75 86 PRO A N 1
ATOM 704 C CA . PRO A 1 86 ? -6.515 10.679 13.927 1.00 89.75 86 PRO A CA 1
ATOM 705 C C . PRO A 1 86 ? -7.074 10.736 12.505 1.00 89.75 86 PRO A C 1
ATOM 707 O O . PRO A 1 86 ? -6.391 11.136 11.572 1.00 89.75 86 PRO A O 1
ATOM 710 N N . LEU A 1 87 ? -8.361 10.403 12.346 1.00 90.75 87 LEU A N 1
ATOM 711 C CA . LEU A 1 87 ? -9.042 10.469 11.045 1.00 90.75 87 LEU A CA 1
ATOM 712 C C . LEU A 1 87 ? -9.001 11.883 10.442 1.00 90.75 87 LEU A C 1
ATOM 714 O O . LEU A 1 87 ? -8.770 12.025 9.246 1.00 90.75 87 LEU A O 1
ATOM 718 N N . MET A 1 88 ? -9.173 12.913 11.276 1.00 91.00 88 MET A N 1
ATOM 719 C CA . MET A 1 88 ? -9.160 14.320 10.852 1.00 91.00 88 MET A CA 1
ATOM 720 C C . MET A 1 88 ? -7.846 14.728 10.178 1.00 91.00 88 MET A C 1
ATOM 722 O O . MET A 1 88 ? -7.844 15.640 9.360 1.00 91.00 88 MET A O 1
ATOM 726 N N . ASP A 1 89 ? -6.743 14.038 10.476 1.00 92.06 89 ASP A N 1
ATOM 727 C CA . ASP A 1 89 ? -5.453 14.332 9.859 1.00 92.06 89 ASP A CA 1
ATOM 728 C C . ASP A 1 89 ? -5.362 13.826 8.413 1.00 92.06 89 ASP A C 1
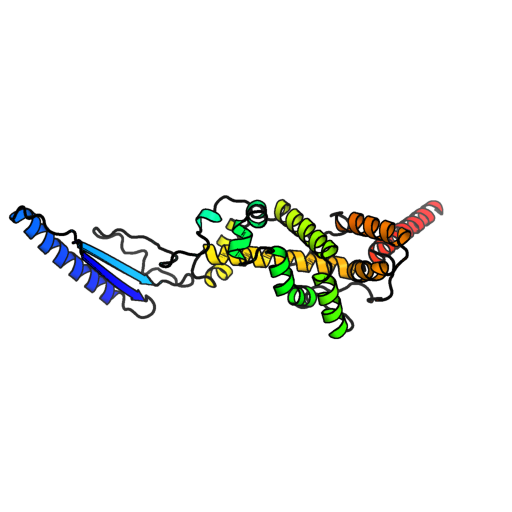ATOM 730 O O . ASP A 1 89 ? -4.481 14.277 7.681 1.00 92.06 89 ASP A O 1
ATOM 734 N N . PHE A 1 90 ? -6.276 12.944 7.991 1.00 93.75 90 PHE A N 1
ATOM 735 C CA . PHE A 1 90 ? -6.393 12.471 6.612 1.00 93.75 90 PHE A CA 1
ATOM 736 C C . PHE A 1 90 ? -7.414 13.268 5.803 1.00 93.75 90 PHE A C 1
ATOM 738 O O . PHE A 1 90 ? -7.149 13.551 4.640 1.00 93.75 90 PHE A O 1
ATOM 745 N N . LEU A 1 91 ? -8.575 13.585 6.386 1.00 92.56 91 LEU A N 1
ATOM 746 C CA . LEU A 1 91 ? -9.738 14.107 5.657 1.00 92.56 91 LEU A CA 1
ATOM 747 C C . LEU A 1 91 ? -9.423 15.370 4.853 1.00 92.56 91 LEU A C 1
ATOM 749 O O . LEU A 1 91 ? -8.650 16.218 5.289 1.00 92.56 91 LEU A O 1
ATOM 753 N N . ASP A 1 92 ? -10.028 15.453 3.666 1.00 90.56 92 ASP A N 1
ATOM 754 C CA . ASP A 1 92 ? -9.945 16.591 2.739 1.00 90.56 92 ASP A CA 1
ATOM 755 C C . ASP A 1 92 ? -8.527 16.944 2.252 1.00 90.56 92 ASP A C 1
ATOM 757 O O . ASP A 1 92 ? -8.332 17.963 1.593 1.00 90.56 92 ASP A O 1
ATOM 761 N N . LYS A 1 93 ? -7.535 16.083 2.519 1.00 93.12 93 LYS A N 1
ATOM 762 C CA . LYS A 1 93 ? -6.164 16.240 2.027 1.00 93.12 93 LYS A CA 1
ATOM 763 C C . LYS A 1 93 ? -5.892 15.339 0.821 1.00 93.12 93 LYS A C 1
ATOM 765 O O . LYS A 1 93 ? -6.166 14.127 0.870 1.00 93.12 93 LYS A O 1
ATOM 770 N N . PRO A 1 94 ? -5.293 15.876 -0.254 1.00 94.75 94 PRO A N 1
ATOM 771 C CA . PRO A 1 94 ? -4.802 15.049 -1.342 1.00 94.75 94 PRO A CA 1
ATOM 772 C C . PRO A 1 94 ? -3.676 14.142 -0.833 1.00 94.75 94 PRO A C 1
ATOM 774 O O . PRO A 1 94 ? -2.879 14.519 0.029 1.00 94.75 94 PRO A O 1
ATOM 777 N N . LEU A 1 95 ? -3.584 12.935 -1.392 1.00 96.56 95 LEU A N 1
ATOM 778 C CA . LEU A 1 95 ? -2.599 11.943 -0.955 1.00 96.56 95 LEU A CA 1
ATOM 779 C C . LEU A 1 95 ? -1.160 12.471 -1.059 1.00 96.56 95 LEU A C 1
ATOM 781 O O . LEU A 1 95 ? -0.337 12.205 -0.184 1.00 96.56 95 LEU A O 1
ATOM 785 N N . TYR A 1 96 ? -0.878 13.256 -2.101 1.00 95.75 96 TYR A N 1
ATOM 786 C CA . TYR A 1 96 ? 0.428 13.870 -2.319 1.00 95.75 96 TYR A CA 1
ATOM 787 C C . TYR A 1 96 ? 0.865 14.797 -1.172 1.00 95.75 96 TYR A C 1
ATOM 789 O O . TYR A 1 96 ? 2.038 14.805 -0.806 1.00 95.75 96 TYR A O 1
ATOM 797 N N . GLU A 1 97 ? -0.054 15.556 -0.568 1.00 95.12 97 GLU A N 1
ATOM 798 C CA . GLU A 1 97 ? 0.276 16.399 0.589 1.00 95.12 97 GLU A CA 1
ATOM 799 C C . GLU A 1 97 ? 0.608 15.549 1.814 1.00 95.12 97 GLU A C 1
ATOM 801 O O . GLU A 1 97 ? 1.562 15.842 2.531 1.00 95.12 97 GLU A O 1
ATOM 806 N N . ILE A 1 98 ? -0.131 14.455 2.023 1.00 95.81 98 ILE A N 1
ATOM 807 C CA . ILE A 1 98 ? 0.109 13.546 3.145 1.00 95.81 98 ILE A CA 1
ATOM 808 C C . ILE A 1 98 ? 1.511 12.947 3.046 1.00 95.81 98 ILE A C 1
ATOM 810 O O . ILE A 1 98 ? 2.277 13.081 3.997 1.00 95.81 98 ILE A O 1
ATOM 814 N N . ILE A 1 99 ? 1.880 12.351 1.907 1.00 96.06 99 ILE A N 1
ATOM 815 C CA . ILE A 1 99 ? 3.181 11.674 1.728 1.00 96.06 99 ILE A CA 1
ATOM 816 C C . ILE A 1 99 ? 4.390 12.627 1.734 1.00 96.06 99 ILE A C 1
ATOM 818 O O . ILE A 1 99 ? 5.521 12.169 1.885 1.00 96.06 99 ILE A O 1
ATOM 822 N N . ASN A 1 100 ? 4.167 13.937 1.586 1.00 93.94 100 ASN A N 1
ATOM 823 C CA . ASN A 1 100 ? 5.200 14.976 1.686 1.00 93.94 100 ASN A CA 1
ATOM 824 C C . ASN A 1 100 ? 5.199 15.713 3.038 1.00 93.94 100 ASN A C 1
ATOM 826 O O . ASN A 1 100 ? 5.910 16.702 3.195 1.00 93.94 100 ASN A O 1
ATOM 830 N N . SER A 1 101 ? 4.416 15.251 4.014 1.00 94.38 101 SER A N 1
ATOM 831 C CA . SER A 1 101 ? 4.298 15.883 5.332 1.00 94.38 101 SER A CA 1
ATOM 832 C C . SER A 1 101 ? 4.970 15.069 6.441 1.00 94.38 101 SER A C 1
ATOM 834 O O . SER A 1 101 ? 5.142 13.856 6.326 1.00 94.38 101 SER A O 1
ATOM 836 N N . GLU A 1 102 ? 5.254 15.714 7.576 1.00 93.19 102 GLU A N 1
ATOM 837 C CA . GLU A 1 102 ? 5.725 15.046 8.803 1.00 93.19 102 GLU A CA 1
ATOM 838 C C . GLU A 1 102 ? 4.742 13.971 9.304 1.00 93.19 102 GLU A C 1
ATOM 840 O O . GLU A 1 102 ? 5.122 13.002 9.962 1.00 93.19 102 GLU A O 1
ATOM 845 N N . PHE A 1 103 ? 3.459 14.092 8.951 1.00 94.00 103 PHE A N 1
ATOM 846 C CA . PHE A 1 103 ? 2.454 13.093 9.295 1.00 94.00 103 PHE A CA 1
ATOM 847 C C . PHE A 1 103 ? 2.753 11.729 8.659 1.00 94.00 103 PHE A C 1
ATOM 849 O O . PHE A 1 103 ? 2.481 10.694 9.268 1.00 94.00 103 PHE A O 1
ATOM 856 N N . PHE A 1 104 ? 3.384 11.702 7.481 1.00 95.50 104 PHE A N 1
ATOM 857 C CA . PHE A 1 104 ? 3.803 10.456 6.842 1.00 95.50 104 PHE A CA 1
ATOM 858 C C . PHE A 1 104 ? 4.865 9.710 7.654 1.00 95.50 104 PHE A C 1
ATOM 860 O O . PHE A 1 104 ? 4.809 8.483 7.761 1.00 95.50 104 PHE A O 1
ATOM 867 N N . GLU A 1 105 ? 5.782 10.436 8.300 1.00 94.50 105 GLU A N 1
ATOM 868 C CA . GLU A 1 105 ? 6.776 9.844 9.201 1.00 94.50 105 GLU A CA 1
ATOM 869 C C . GLU A 1 105 ? 6.111 9.162 10.395 1.00 94.50 105 GLU A C 1
ATOM 871 O O . GLU A 1 105 ? 6.512 8.063 10.787 1.00 94.50 105 GLU A O 1
ATOM 876 N N . LYS A 1 106 ? 5.056 9.784 10.936 1.00 92.50 106 LYS A N 1
ATOM 877 C CA . LYS A 1 106 ? 4.267 9.244 12.046 1.00 92.50 106 LYS A CA 1
ATOM 878 C C . LYS A 1 106 ? 3.490 7.993 11.641 1.00 92.50 106 LYS A C 1
ATOM 880 O O . LYS A 1 106 ? 3.540 7.006 12.367 1.00 92.50 106 LYS A O 1
ATOM 885 N N . ILE A 1 107 ? 2.825 8.010 10.482 1.00 92.81 107 ILE A N 1
ATOM 886 C CA . ILE A 1 107 ? 2.079 6.853 9.950 1.00 92.81 107 ILE A CA 1
ATOM 887 C C . ILE A 1 107 ? 3.005 5.646 9.769 1.00 92.81 107 ILE A C 1
ATOM 889 O O . ILE A 1 107 ? 2.660 4.520 10.116 1.00 92.81 107 ILE A O 1
ATOM 893 N N . VAL A 1 108 ? 4.190 5.873 9.204 1.00 93.62 108 VAL A N 1
ATOM 894 C CA . VAL A 1 108 ? 5.127 4.795 8.869 1.00 93.62 108 VAL A CA 1
ATOM 895 C C . VAL A 1 108 ? 6.035 4.434 10.054 1.00 93.62 108 VAL A C 1
ATOM 897 O O . VAL A 1 108 ? 6.641 3.357 10.074 1.00 93.62 108 VAL A O 1
ATOM 900 N N . GLY A 1 109 ? 6.149 5.308 11.055 1.00 92.94 109 GLY A N 1
ATOM 901 C CA . GLY A 1 109 ? 7.064 5.169 12.185 1.00 92.94 109 GLY A CA 1
ATOM 902 C C . GLY A 1 109 ? 8.527 5.208 11.739 1.00 92.94 109 GLY A C 1
ATOM 903 O O . GLY A 1 109 ? 9.292 4.285 12.041 1.00 92.94 109 GLY A O 1
ATOM 904 N N . SER A 1 110 ? 8.896 6.194 10.915 1.00 94.38 110 SER A N 1
ATOM 905 C CA . SER A 1 110 ? 10.266 6.391 10.420 1.00 94.38 110 SER A CA 1
ATOM 906 C C . SER A 1 110 ? 10.489 7.795 9.869 1.00 94.38 110 SER A C 1
ATOM 908 O O . SER A 1 110 ? 9.650 8.296 9.133 1.00 94.38 110 SER A O 1
ATOM 910 N N . THR A 1 111 ? 11.674 8.356 10.122 1.00 94.56 111 THR A N 1
ATOM 911 C CA . THR A 1 111 ? 12.151 9.626 9.538 1.00 94.56 111 THR A CA 1
ATOM 912 C C . THR A 1 111 ? 12.454 9.539 8.038 1.00 94.56 111 THR A C 1
ATOM 914 O O . THR A 1 111 ? 12.684 10.545 7.377 1.00 94.56 111 THR A O 1
ATOM 917 N N . LYS A 1 112 ? 12.489 8.323 7.479 1.00 95.81 112 LYS A N 1
ATOM 918 C CA . LYS A 1 112 ? 12.638 8.055 6.043 1.00 95.81 112 LYS A CA 1
ATOM 919 C C . LYS A 1 112 ? 11.520 7.114 5.588 1.00 95.81 112 LYS A C 1
ATOM 921 O O . LYS A 1 112 ? 11.757 5.923 5.360 1.00 95.81 112 LYS A O 1
ATOM 926 N N . PRO A 1 113 ? 10.271 7.610 5.548 1.00 96.88 113 PRO A N 1
ATOM 927 C CA . PRO A 1 113 ? 9.088 6.763 5.437 1.00 96.88 113 PRO A CA 1
ATOM 928 C C . PRO A 1 113 ? 9.008 6.036 4.089 1.00 96.88 113 PRO A C 1
ATOM 930 O O . PRO A 1 113 ? 8.696 4.846 4.057 1.00 96.88 113 PRO A O 1
ATOM 933 N N . PHE A 1 114 ? 9.367 6.702 2.986 1.00 98.12 114 PHE A N 1
ATOM 934 C CA . PHE A 1 114 ? 9.413 6.063 1.669 1.00 98.12 114 PHE A CA 1
ATOM 935 C C . PHE A 1 114 ? 10.458 4.945 1.627 1.00 98.12 114 PHE A C 1
ATOM 937 O O . PHE A 1 114 ? 10.164 3.838 1.192 1.00 98.12 114 PHE A O 1
ATOM 944 N N . GLU A 1 115 ? 11.667 5.210 2.117 1.00 97.75 115 GLU A N 1
ATOM 945 C CA . GLU A 1 115 ? 12.767 4.252 2.133 1.00 97.75 115 GLU A CA 1
ATOM 946 C C . GLU A 1 115 ? 12.455 3.044 3.020 1.00 97.75 115 GLU A C 1
ATOM 948 O O . GLU A 1 115 ? 12.823 1.923 2.672 1.00 97.75 115 GLU A O 1
ATOM 953 N N . LYS A 1 116 ? 11.738 3.248 4.134 1.00 97.69 116 LYS A N 1
ATOM 954 C CA . LYS A 1 116 ? 11.234 2.152 4.968 1.00 97.69 116 LYS A CA 1
ATOM 955 C C . LYS A 1 116 ? 10.212 1.300 4.220 1.00 97.69 116 LYS A C 1
ATOM 957 O O . LYS A 1 116 ? 10.379 0.087 4.182 1.00 97.69 116 LYS A O 1
ATOM 962 N N . ILE A 1 117 ? 9.205 1.908 3.585 1.00 97.88 117 ILE A N 1
ATOM 963 C CA . ILE A 1 117 ? 8.221 1.161 2.780 1.00 97.88 117 ILE A CA 1
ATOM 964 C C . ILE A 1 117 ? 8.921 0.409 1.649 1.00 97.88 117 ILE A C 1
ATOM 966 O O . ILE A 1 117 ? 8.672 -0.777 1.462 1.00 97.88 117 ILE A O 1
ATOM 970 N N . LEU A 1 118 ? 9.830 1.068 0.927 1.00 98.06 118 LEU A N 1
ATOM 971 C CA . LEU A 1 118 ? 10.605 0.435 -0.131 1.00 98.06 118 LEU A CA 1
ATOM 9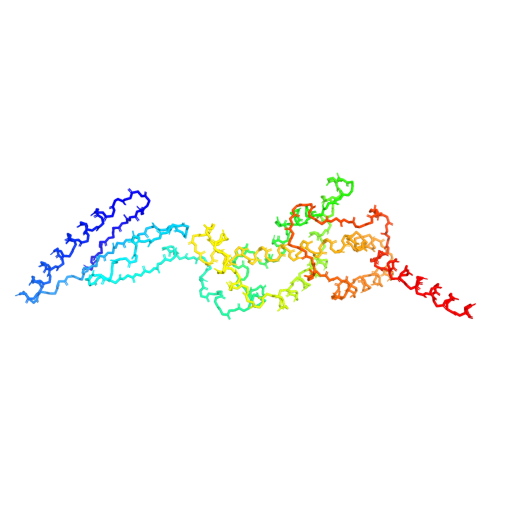72 C C . LEU A 1 118 ? 11.370 -0.771 0.416 1.00 98.06 118 LEU A C 1
ATOM 974 O O . LEU A 1 118 ? 11.260 -1.850 -0.145 1.00 98.06 118 LEU A O 1
ATOM 978 N N . LYS A 1 119 ? 12.095 -0.626 1.528 1.00 97.25 119 LYS A N 1
ATOM 979 C CA . LYS A 1 119 ? 12.833 -1.730 2.153 1.00 97.25 119 LYS A CA 1
ATOM 980 C C . LYS A 1 119 ? 11.927 -2.898 2.548 1.00 97.25 119 LYS A C 1
ATOM 982 O O . LYS A 1 119 ? 12.293 -4.043 2.297 1.00 97.25 119 LYS A O 1
ATOM 987 N N . ASP A 1 120 ? 10.782 -2.610 3.159 1.00 96.94 120 ASP A N 1
ATOM 988 C CA . ASP A 1 120 ? 9.843 -3.628 3.636 1.00 96.94 120 ASP A CA 1
ATOM 989 C C . ASP A 1 120 ? 9.172 -4.381 2.471 1.00 96.94 120 ASP A C 1
ATOM 991 O O . ASP A 1 120 ? 8.898 -5.574 2.579 1.00 96.94 120 ASP A O 1
ATOM 995 N N . GLU A 1 121 ? 8.917 -3.698 1.350 1.00 96.88 121 GLU A N 1
ATOM 996 C CA . GLU A 1 121 ? 8.076 -4.209 0.259 1.00 96.88 121 GLU A CA 1
ATOM 997 C C . GLU A 1 121 ? 8.850 -4.576 -1.021 1.00 96.88 121 GLU A C 1
ATOM 999 O O . GLU A 1 121 ? 8.287 -5.206 -1.917 1.00 96.88 121 GLU A O 1
ATOM 1004 N N . LEU A 1 122 ? 10.137 -4.226 -1.149 1.00 97.00 122 LEU A N 1
ATOM 1005 C CA . LEU A 1 122 ? 10.903 -4.387 -2.396 1.00 97.00 122 LEU A CA 1
ATOM 1006 C C . LEU A 1 122 ? 10.924 -5.832 -2.906 1.00 97.00 122 LEU A C 1
ATOM 1008 O O . LEU A 1 122 ? 10.749 -6.065 -4.102 1.00 97.00 122 LEU A O 1
ATOM 1012 N N . LEU A 1 123 ? 11.093 -6.809 -2.013 1.00 95.38 123 LEU A N 1
ATOM 1013 C CA . LEU A 1 123 ? 11.062 -8.224 -2.392 1.00 95.38 123 LEU A CA 1
ATOM 1014 C C . LEU A 1 123 ? 9.695 -8.629 -2.957 1.00 95.38 123 LEU A C 1
ATOM 1016 O O . LEU A 1 123 ? 9.629 -9.383 -3.928 1.00 95.38 123 LEU A O 1
ATOM 1020 N N . TRP A 1 124 ? 8.606 -8.096 -2.395 1.00 96.38 124 TRP A N 1
ATOM 1021 C CA . TRP A 1 124 ? 7.266 -8.314 -2.931 1.00 96.38 124 TRP A CA 1
ATOM 1022 C C . TRP A 1 124 ? 7.113 -7.668 -4.313 1.00 96.38 124 TRP A C 1
ATOM 1024 O O . TRP A 1 124 ? 6.620 -8.317 -5.237 1.00 96.38 124 TRP A O 1
ATOM 1034 N N . CYS A 1 125 ? 7.607 -6.440 -4.495 1.00 97.31 125 CYS A N 1
ATOM 1035 C CA . CYS A 1 125 ? 7.608 -5.760 -5.791 1.00 97.31 125 CYS A CA 1
ATOM 1036 C C . CYS A 1 125 ? 8.356 -6.571 -6.862 1.00 97.31 125 CYS A C 1
ATOM 1038 O O . CYS A 1 125 ? 7.823 -6.788 -7.948 1.00 97.31 125 CYS A O 1
ATOM 1040 N N . LEU A 1 126 ? 9.546 -7.089 -6.541 1.00 94.69 126 LEU A N 1
ATOM 1041 C CA . LEU A 1 126 ? 10.329 -7.946 -7.441 1.00 94.69 126 LEU A CA 1
ATOM 1042 C C . LEU A 1 126 ? 9.614 -9.272 -7.738 1.00 94.69 126 LEU A C 1
ATOM 1044 O O . LEU A 1 126 ? 9.640 -9.750 -8.869 1.00 94.69 126 LEU A O 1
ATOM 1048 N N . SER A 1 127 ? 8.901 -9.840 -6.759 1.00 93.88 127 SER A N 1
ATOM 1049 C CA . SER A 1 127 ? 8.115 -11.067 -6.954 1.00 93.88 127 SER A CA 1
ATOM 1050 C C . SER A 1 127 ? 6.938 -10.906 -7.926 1.00 93.88 127 SER A C 1
ATOM 1052 O O . SER A 1 127 ? 6.403 -11.903 -8.418 1.00 93.88 127 SER A O 1
ATOM 1054 N N . CYS A 1 128 ? 6.523 -9.670 -8.231 1.00 95.75 128 CYS A N 1
ATOM 1055 C CA . CYS A 1 128 ? 5.477 -9.398 -9.219 1.00 95.75 128 CYS A CA 1
ATOM 1056 C C . CYS A 1 128 ? 5.927 -9.701 -10.657 1.00 95.75 128 CYS A C 1
ATOM 1058 O O . CYS A 1 128 ? 5.082 -9.861 -11.538 1.00 95.75 128 CYS A O 1
ATOM 1060 N N . ILE A 1 129 ? 7.237 -9.810 -10.890 1.00 93.69 129 ILE A N 1
ATOM 1061 C CA . ILE A 1 129 ? 7.834 -10.072 -12.198 1.00 93.69 129 ILE A CA 1
ATOM 1062 C C . ILE A 1 129 ? 8.085 -11.571 -12.358 1.00 93.69 129 ILE A C 1
ATOM 1064 O O . ILE A 1 129 ? 8.713 -12.225 -11.526 1.00 93.69 129 ILE A O 1
ATOM 1068 N N . LYS A 1 130 ? 7.604 -12.132 -13.466 1.00 91.12 130 LYS A N 1
ATOM 1069 C CA . LYS A 1 130 ? 7.858 -13.513 -13.861 1.00 91.12 130 LYS A CA 1
ATOM 1070 C C . LYS A 1 130 ? 9.166 -13.599 -14.648 1.00 91.12 130 LYS A C 1
ATOM 1072 O O . LYS A 1 130 ? 9.178 -13.474 -15.872 1.00 91.12 130 LYS A O 1
ATOM 1077 N N . TYR A 1 131 ? 10.253 -13.851 -13.931 1.00 85.81 131 TYR A N 1
ATOM 1078 C CA . TYR A 1 131 ? 11.572 -14.102 -14.509 1.00 85.81 131 TYR A CA 1
ATOM 1079 C C . TYR A 1 131 ? 11.624 -15.440 -15.262 1.00 85.81 131 TYR A C 1
ATOM 1081 O O . TYR A 1 131 ? 11.084 -16.444 -14.798 1.00 85.81 131 TYR A O 1
ATOM 1089 N N . GLN A 1 132 ? 12.288 -15.461 -16.422 1.00 77.25 132 GLN A N 1
ATOM 1090 C CA . GLN A 1 132 ? 12.429 -16.664 -17.261 1.00 77.25 132 GLN A CA 1
ATOM 1091 C C . GLN A 1 132 ? 13.366 -17.706 -16.633 1.00 77.25 132 GLN A C 1
ATOM 1093 O O . GLN A 1 132 ? 13.105 -18.905 -16.708 1.00 77.25 132 GLN A O 1
ATOM 1098 N N . HIS A 1 133 ? 14.410 -17.245 -15.943 1.00 69.94 133 HIS A N 1
ATOM 1099 C CA . HIS A 1 133 ? 15.281 -18.068 -15.114 1.00 69.94 133 HIS A CA 1
ATOM 1100 C C . HIS A 1 133 ? 15.216 -17.523 -13.690 1.00 69.94 133 HIS A C 1
ATOM 1102 O O . HIS A 1 133 ? 15.765 -16.462 -13.399 1.00 69.94 133 HIS A O 1
ATOM 1108 N N . SER A 1 134 ? 14.495 -18.208 -12.802 1.00 60.56 134 SER A N 1
ATOM 1109 C CA . SER A 1 134 ? 14.339 -17.804 -11.403 1.00 60.56 134 SER A CA 1
ATOM 1110 C C . SER A 1 134 ? 15.649 -18.008 -10.638 1.00 60.56 134 SER A C 1
ATOM 1112 O O . SER A 1 134 ? 15.817 -18.989 -9.913 1.00 60.56 134 SER A O 1
ATOM 1114 N N . ASN A 1 135 ? 16.607 -17.102 -10.816 1.00 67.94 135 ASN A N 1
ATOM 1115 C CA . ASN A 1 135 ? 17.823 -17.102 -10.024 1.00 67.94 135 ASN A CA 1
ATOM 1116 C C . ASN A 1 135 ? 17.568 -16.294 -8.747 1.00 67.94 135 ASN A C 1
ATOM 1118 O O . ASN A 1 135 ? 17.584 -15.066 -8.759 1.00 67.94 135 ASN A O 1
ATOM 1122 N N . VAL A 1 136 ? 17.323 -16.985 -7.633 1.00 75.44 136 VAL A N 1
ATOM 1123 C CA . VAL A 1 136 ? 17.126 -16.355 -6.314 1.00 75.44 136 VAL A CA 1
ATOM 1124 C C . VAL A 1 136 ? 18.297 -15.425 -5.960 1.00 75.44 136 VAL A C 1
ATOM 1126 O O . VAL A 1 136 ? 18.084 -14.382 -5.343 1.00 75.44 136 VAL A O 1
ATOM 1129 N N . ASN A 1 137 ? 19.513 -15.741 -6.426 1.00 82.00 137 ASN A N 1
ATOM 1130 C CA . ASN A 1 137 ? 20.697 -14.905 -6.218 1.00 82.00 137 ASN A CA 1
ATOM 1131 C C . ASN A 1 137 ? 20.644 -13.595 -7.012 1.00 82.00 137 ASN A C 1
ATOM 1133 O O . ASN A 1 137 ? 21.198 -12.595 -6.563 1.00 82.00 137 ASN A O 1
ATOM 1137 N N . TYR A 1 138 ? 19.974 -13.572 -8.167 1.00 85.56 138 TYR A N 1
ATOM 1138 C CA . TYR A 1 138 ? 19.778 -12.343 -8.935 1.00 85.56 138 TYR A CA 1
ATOM 1139 C C .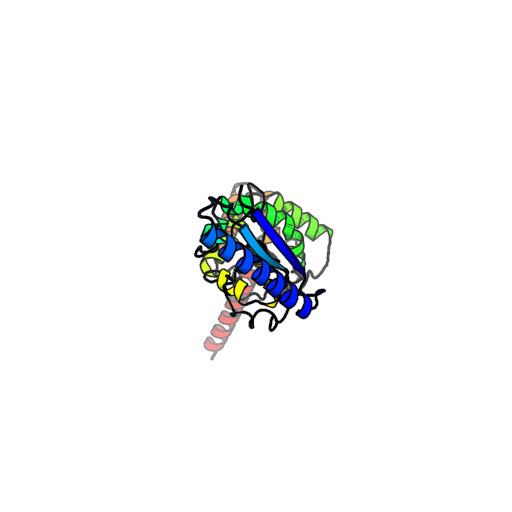 TYR A 1 138 ? 18.859 -11.380 -8.182 1.00 85.56 138 TYR A C 1
ATOM 1141 O O . TYR A 1 138 ? 19.246 -10.245 -7.923 1.00 85.56 138 TYR A O 1
ATOM 1149 N N . ILE A 1 139 ? 17.686 -11.854 -7.745 1.00 88.25 139 ILE A N 1
ATOM 1150 C CA . ILE A 1 139 ? 16.694 -11.027 -7.038 1.00 88.25 139 ILE A CA 1
ATOM 1151 C C . ILE A 1 139 ? 17.276 -10.457 -5.737 1.00 88.25 139 ILE A C 1
ATOM 1153 O O . ILE A 1 139 ? 17.088 -9.278 -5.441 1.00 88.25 139 ILE A O 1
ATOM 1157 N N . SER A 1 140 ? 18.005 -11.267 -4.965 1.00 88.44 140 SER A N 1
ATOM 1158 C CA . SER A 1 140 ? 18.619 -10.810 -3.714 1.00 88.44 140 SER A CA 1
ATOM 1159 C C . SER A 1 140 ? 19.739 -9.791 -3.953 1.00 88.44 140 SER A C 1
ATOM 1161 O O . SER A 1 140 ? 19.797 -8.770 -3.265 1.00 88.44 140 SER A O 1
ATOM 1163 N N . THR A 1 141 ? 20.587 -10.017 -4.960 1.00 89.75 141 THR A N 1
ATOM 1164 C CA . THR A 1 141 ? 21.652 -9.079 -5.355 1.00 89.75 141 THR A CA 1
ATOM 1165 C C . THR A 1 141 ? 21.066 -7.749 -5.810 1.00 89.75 141 THR A C 1
ATOM 1167 O O . THR A 1 141 ? 21.471 -6.693 -5.324 1.00 89.75 141 THR A O 1
ATOM 1170 N N . LEU A 1 142 ? 20.061 -7.806 -6.681 1.00 89.81 142 LEU A N 1
ATOM 1171 C CA . LEU A 1 142 ? 19.348 -6.648 -7.197 1.00 89.81 142 LEU A CA 1
ATOM 1172 C C . LEU A 1 142 ? 18.678 -5.850 -6.073 1.00 89.81 142 LEU A C 1
ATOM 1174 O O . LEU A 1 142 ? 18.830 -4.632 -5.990 1.00 89.81 142 LEU A O 1
ATOM 1178 N N . SER A 1 143 ? 17.995 -6.541 -5.157 1.00 93.31 143 SER A N 1
ATOM 1179 C CA . SER A 1 143 ? 17.382 -5.923 -3.981 1.00 93.31 143 SER A CA 1
ATOM 1180 C C . SER A 1 143 ? 18.414 -5.156 -3.149 1.00 93.31 143 SER A C 1
ATOM 1182 O O . SER A 1 143 ? 18.172 -4.017 -2.750 1.00 93.31 143 SER A O 1
ATOM 1184 N N . ASN A 1 144 ? 19.588 -5.746 -2.914 1.00 92.81 144 ASN A N 1
ATOM 1185 C CA . ASN A 1 144 ? 20.657 -5.095 -2.159 1.00 92.81 144 ASN A CA 1
ATOM 1186 C C . ASN A 1 144 ? 21.229 -3.877 -2.895 1.00 92.81 144 ASN A C 1
ATOM 1188 O O . ASN A 1 144 ? 21.478 -2.852 -2.260 1.00 92.81 144 ASN A O 1
ATOM 1192 N N . GLN A 1 145 ? 21.410 -3.958 -4.215 1.00 92.94 145 GLN A N 1
ATOM 1193 C CA . GLN A 1 145 ? 21.894 -2.845 -5.037 1.00 9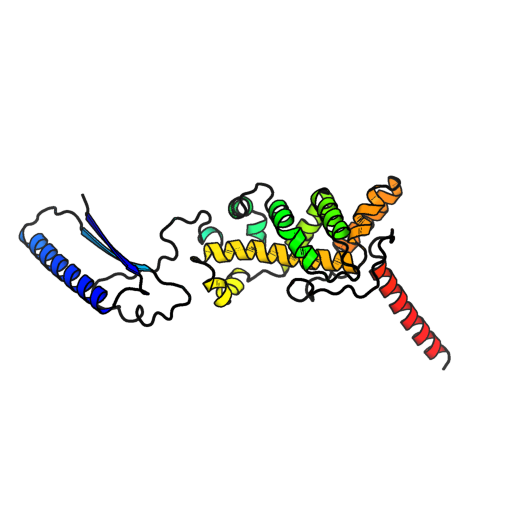2.94 145 GLN A CA 1
ATOM 1194 C C . GLN A 1 145 ? 20.933 -1.651 -5.014 1.00 92.94 145 GLN A C 1
ATOM 1196 O O . GLN A 1 145 ? 21.373 -0.522 -4.792 1.00 92.94 145 GLN A O 1
ATOM 1201 N N . ILE A 1 146 ? 19.628 -1.903 -5.165 1.00 94.75 146 ILE A N 1
ATOM 1202 C CA . ILE A 1 146 ? 18.581 -0.875 -5.092 1.00 94.75 146 ILE A CA 1
ATOM 1203 C C . ILE A 1 146 ? 18.618 -0.175 -3.735 1.00 94.75 146 ILE A C 1
ATOM 1205 O O . ILE A 1 146 ? 18.734 1.046 -3.682 1.00 94.75 146 ILE A O 1
ATOM 1209 N N . LEU A 1 147 ? 18.562 -0.934 -2.637 1.00 94.88 147 LEU A N 1
ATOM 1210 C CA . LEU A 1 147 ? 18.477 -0.359 -1.289 1.00 94.88 147 LEU A CA 1
ATOM 1211 C C . LEU A 1 147 ? 19.757 0.367 -0.861 1.00 94.88 147 LEU A C 1
ATOM 1213 O O . LEU A 1 147 ? 19.697 1.280 -0.039 1.00 94.88 147 LEU A O 1
ATOM 1217 N N . SER A 1 148 ? 20.905 -0.026 -1.413 1.00 93.75 148 SER A N 1
ATOM 1218 C CA . SER A 1 148 ? 22.204 0.572 -1.089 1.00 93.75 148 SER A CA 1
ATOM 1219 C C . SER A 1 148 ? 22.486 1.857 -1.875 1.00 93.75 148 SER A C 1
ATOM 1221 O O . SER A 1 148 ? 23.397 2.601 -1.517 1.00 93.75 148 SER A O 1
ATOM 1223 N N . ASN A 1 149 ? 21.728 2.143 -2.940 1.00 93.19 149 ASN A N 1
ATOM 1224 C CA . ASN A 1 149 ? 21.956 3.300 -3.800 1.00 93.19 149 ASN A CA 1
ATOM 1225 C C . ASN A 1 149 ? 20.928 4.415 -3.541 1.00 93.19 149 ASN A C 1
ATOM 1227 O O . ASN A 1 149 ? 19.815 4.399 -4.064 1.00 93.19 149 ASN A O 1
ATOM 1231 N N . SER A 1 150 ? 21.325 5.432 -2.773 1.00 93.25 150 SER A N 1
ATOM 1232 C CA . SER A 1 150 ? 20.450 6.559 -2.417 1.00 93.25 150 SER A CA 1
ATOM 1233 C C . SER A 1 150 ? 19.964 7.375 -3.619 1.00 93.25 150 SER A C 1
ATOM 1235 O O . SER A 1 150 ? 18.841 7.872 -3.593 1.00 93.25 150 SER A O 1
ATOM 1237 N N . ILE A 1 151 ? 20.773 7.495 -4.678 1.00 92.00 151 ILE A N 1
ATOM 1238 C CA . ILE A 1 151 ? 20.400 8.221 -5.901 1.00 92.00 151 ILE A CA 1
ATOM 1239 C C . ILE A 1 151 ? 19.248 7.492 -6.590 1.00 92.00 151 ILE A C 1
ATOM 1241 O O . ILE A 1 151 ? 18.241 8.112 -6.922 1.00 92.00 151 ILE A O 1
ATOM 1245 N N . PHE A 1 152 ? 19.377 6.175 -6.751 1.00 93.81 152 PHE A N 1
ATOM 1246 C CA . PHE A 1 152 ? 18.340 5.345 -7.350 1.00 93.81 152 PHE A CA 1
ATOM 1247 C C . PHE A 1 152 ? 17.044 5.393 -6.539 1.00 93.81 152 PHE A C 1
ATOM 1249 O O . PHE A 1 152 ? 15.978 5.663 -7.087 1.00 93.81 152 PHE A O 1
ATOM 1256 N N . VAL A 1 153 ? 17.141 5.201 -5.219 1.00 96.38 153 VAL A N 1
ATOM 1257 C CA . VAL A 1 153 ? 15.990 5.279 -4.308 1.00 96.38 153 VAL A CA 1
ATOM 1258 C C . VAL A 1 153 ? 15.288 6.631 -4.425 1.00 96.38 153 VAL A C 1
ATOM 1260 O O . VAL A 1 153 ? 14.060 6.670 -4.490 1.00 96.38 153 VAL A O 1
ATOM 1263 N N . ASN A 1 154 ? 16.045 7.727 -4.514 1.00 95.94 154 ASN A N 1
ATOM 1264 C CA . ASN A 1 154 ? 15.474 9.056 -4.695 1.00 95.94 154 ASN A CA 1
ATOM 1265 C C . ASN A 1 154 ? 14.771 9.208 -6.053 1.00 95.94 154 ASN A C 1
ATOM 1267 O O . ASN A 1 154 ? 13.677 9.757 -6.096 1.00 95.94 154 ASN A O 1
ATOM 1271 N N . CYS A 1 155 ? 15.330 8.671 -7.142 1.00 95.19 155 CYS A N 1
ATOM 1272 C CA . CYS A 1 155 ? 14.650 8.644 -8.441 1.00 95.19 155 CYS A CA 1
ATOM 1273 C C . CYS A 1 155 ? 13.307 7.895 -8.362 1.00 95.19 155 CYS A C 1
ATOM 1275 O O . CYS A 1 155 ? 12.281 8.440 -8.771 1.00 95.19 155 CYS A O 1
ATOM 1277 N N . ILE A 1 156 ? 13.280 6.686 -7.780 1.00 97.12 156 ILE A N 1
ATOM 1278 C CA . ILE A 1 156 ? 12.027 5.930 -7.601 1.00 97.12 156 ILE A CA 1
ATOM 1279 C C . ILE A 1 156 ? 11.032 6.719 -6.741 1.00 97.12 156 ILE A C 1
ATOM 1281 O O . ILE A 1 156 ? 9.849 6.771 -7.081 1.00 97.12 156 ILE A O 1
ATOM 1285 N N . LYS A 1 157 ? 11.497 7.355 -5.658 1.00 97.88 157 LYS A N 1
ATOM 1286 C CA . LYS A 1 157 ? 10.672 8.197 -4.782 1.00 97.88 157 LYS A CA 1
ATOM 1287 C C . LYS A 1 157 ? 10.013 9.332 -5.554 1.00 97.88 157 LYS A C 1
ATOM 1289 O O . LYS A 1 157 ? 8.791 9.442 -5.518 1.00 97.88 157 LYS A O 1
ATOM 1294 N N . THR A 1 158 ? 10.802 10.132 -6.272 1.00 96.75 158 THR A N 1
ATOM 1295 C CA . THR A 1 158 ? 10.305 11.267 -7.059 1.00 96.75 158 THR A CA 1
ATOM 1296 C C . THR A 1 158 ? 9.248 10.812 -8.057 1.00 96.75 158 THR A C 1
ATOM 1298 O O . THR A 1 158 ? 8.128 11.313 -8.015 1.00 96.75 158 THR A O 1
ATOM 1301 N N . LYS A 1 159 ? 9.545 9.786 -8.866 1.00 96.12 159 LYS A N 1
ATOM 1302 C CA . LYS A 1 159 ? 8.598 9.297 -9.876 1.00 96.12 159 LYS A CA 1
ATOM 1303 C C . LYS A 1 159 ? 7.328 8.697 -9.262 1.00 96.12 159 LYS A C 1
ATOM 1305 O O . LYS A 1 159 ? 6.238 8.870 -9.796 1.00 96.12 159 LYS A O 1
ATOM 1310 N N . THR A 1 160 ? 7.445 8.024 -8.114 1.00 97.25 160 THR A N 1
ATOM 1311 C CA . THR A 1 160 ? 6.281 7.514 -7.368 1.00 97.25 160 THR A CA 1
ATOM 1312 C C . THR A 1 160 ? 5.393 8.660 -6.889 1.00 97.25 160 THR A C 1
ATOM 1314 O O . THR A 1 160 ? 4.173 8.583 -6.996 1.00 97.25 160 THR A O 1
ATOM 1317 N N . PHE A 1 161 ? 5.989 9.727 -6.360 1.00 97.00 161 PHE A N 1
ATOM 1318 C CA . PHE A 1 161 ? 5.248 10.861 -5.812 1.00 97.00 161 PHE A CA 1
ATOM 1319 C C . PHE A 1 161 ? 4.578 11.687 -6.918 1.00 97.00 161 PHE A C 1
ATOM 1321 O O . PHE A 1 161 ? 3.421 12.069 -6.758 1.00 97.00 161 PHE A O 1
ATOM 1328 N N . GLU A 1 162 ? 5.252 11.895 -8.053 1.00 95.56 162 GLU A N 1
ATOM 1329 C CA . GLU A 1 162 ? 4.661 12.500 -9.257 1.00 95.56 162 GLU A CA 1
ATOM 1330 C C . GLU A 1 162 ? 3.460 11.689 -9.755 1.00 95.56 162 GLU A C 1
ATOM 1332 O O . GLU A 1 162 ? 2.384 12.239 -9.986 1.00 95.56 162 GLU A O 1
ATOM 1337 N N . TRP A 1 163 ? 3.595 10.361 -9.819 1.00 96.12 163 TRP A N 1
ATOM 1338 C CA . TRP A 1 163 ? 2.489 9.497 -10.218 1.00 96.12 163 TRP A CA 1
ATOM 1339 C C . TRP A 1 163 ? 1.289 9.607 -9.268 1.00 96.12 163 TRP A C 1
ATOM 1341 O O . TRP A 1 163 ? 0.146 9.712 -9.718 1.00 96.12 163 TRP A O 1
ATOM 1351 N N . VAL A 1 164 ? 1.539 9.626 -7.954 1.00 96.25 164 VAL A N 1
ATOM 1352 C CA . VAL A 1 164 ? 0.496 9.791 -6.931 1.00 96.25 164 VAL A CA 1
ATOM 1353 C C . VAL A 1 164 ? -0.218 11.139 -7.065 1.00 96.25 164 VAL A C 1
ATOM 1355 O O . VAL A 1 164 ? -1.444 11.190 -6.948 1.00 96.25 164 VAL A O 1
ATOM 1358 N N . LEU A 1 165 ? 0.517 12.221 -7.333 1.00 95.62 165 LEU A N 1
ATOM 1359 C CA . LEU A 1 165 ? -0.058 13.550 -7.557 1.00 95.62 165 LEU A CA 1
ATOM 1360 C C . LEU A 1 165 ? -1.046 13.554 -8.732 1.00 95.62 165 LEU A C 1
ATOM 1362 O O . LEU A 1 165 ? -2.123 14.147 -8.643 1.00 95.62 165 LEU A O 1
ATOM 1366 N N . GLU A 1 166 ? -0.690 12.885 -9.826 1.00 93.81 166 GLU A N 1
ATOM 1367 C CA . GLU A 1 166 ? -1.491 12.864 -11.048 1.00 93.81 166 GLU A CA 1
ATOM 1368 C C . GLU A 1 166 ? -2.713 11.937 -10.947 1.00 93.81 166 GLU A C 1
ATOM 1370 O O . GLU A 1 166 ? -3.795 12.299 -11.424 1.00 93.81 166 GLU A O 1
ATOM 1375 N N . ASN A 1 167 ? -2.563 10.773 -10.300 1.00 94.00 167 ASN A N 1
ATOM 1376 C CA . ASN A 1 167 ? -3.524 9.668 -10.396 1.00 94.00 167 ASN A CA 1
ATOM 1377 C C . ASN A 1 167 ? -4.391 9.459 -9.142 1.00 94.00 167 ASN A C 1
ATOM 1379 O O . ASN A 1 167 ? -5.489 8.923 -9.257 1.00 94.00 167 ASN A O 1
ATOM 1383 N N . CYS A 1 168 ? -3.974 9.911 -7.954 1.00 93.88 168 CYS A N 1
ATOM 1384 C CA . CYS A 1 168 ? -4.650 9.583 -6.686 1.00 93.88 168 CYS A CA 1
ATOM 1385 C C . CYS A 1 168 ? -5.498 10.733 -6.113 1.00 93.88 168 CYS A C 1
ATOM 1387 O O . CYS A 1 168 ? -5.526 10.964 -4.901 1.00 93.88 168 CYS A O 1
ATOM 1389 N N . LYS A 1 169 ? -6.207 11.477 -6.970 1.00 91.75 169 LYS A N 1
ATOM 1390 C CA . LYS A 1 169 ? -6.995 12.656 -6.553 1.00 91.75 169 LYS A CA 1
ATOM 1391 C C . LYS A 1 169 ? -8.144 12.308 -5.599 1.00 91.75 169 LYS A C 1
ATOM 1393 O O . LYS A 1 169 ? -8.395 13.049 -4.657 1.00 91.75 169 LYS A O 1
ATOM 1398 N N . ASN A 1 170 ? -8.796 11.162 -5.806 1.00 93.00 170 ASN A N 1
ATOM 1399 C CA . ASN A 1 170 ? -9.980 10.725 -5.053 1.00 93.00 170 ASN A CA 1
ATOM 1400 C C . ASN A 1 170 ? -9.699 9.522 -4.136 1.00 93.00 170 ASN A C 1
ATOM 1402 O O . ASN A 1 170 ? -10.600 8.743 -3.830 1.00 93.00 170 ASN A O 1
ATOM 1406 N N . TRP A 1 171 ? -8.455 9.363 -3.686 1.00 95.25 171 TRP A N 1
ATOM 1407 C CA . TRP A 1 171 ? -7.985 8.169 -2.977 1.00 95.25 171 TRP A CA 1
ATOM 1408 C C . TRP A 1 171 ? -8.834 7.781 -1.747 1.00 95.25 171 TRP A C 1
ATOM 1410 O O . TRP A 1 171 ? -9.092 6.605 -1.509 1.00 95.25 171 TRP A O 1
ATOM 1420 N N . GLN A 1 172 ? -9.339 8.759 -0.984 1.00 95.19 172 GLN A N 1
ATOM 1421 C CA . GLN A 1 172 ? -10.203 8.501 0.179 1.00 95.19 172 GLN A CA 1
ATOM 1422 C C . GLN A 1 172 ? -11.533 7.873 -0.231 1.00 95.19 172 GLN A C 1
ATOM 1424 O O . GLN A 1 172 ? -12.030 6.962 0.428 1.00 95.19 172 GLN A O 1
ATOM 1429 N N . TYR A 1 173 ? -12.109 8.362 -1.327 1.00 94.06 173 TYR A N 1
ATOM 1430 C CA . TYR A 1 173 ? -13.361 7.851 -1.862 1.00 94.06 173 TYR A CA 1
ATOM 1431 C C . TYR A 1 173 ? -13.190 6.417 -2.371 1.00 94.06 173 TYR A C 1
ATOM 1433 O O . TYR A 1 173 ? -14.031 5.569 -2.084 1.00 94.06 173 TYR A O 1
ATOM 1441 N N . GLU A 1 174 ? -12.073 6.119 -3.039 1.00 93.56 174 GLU A N 1
ATOM 1442 C CA . GLU A 1 174 ? -11.730 4.756 -3.468 1.00 93.56 174 GLU A CA 1
ATOM 1443 C C . GLU A 1 174 ? -11.654 3.787 -2.281 1.00 93.56 174 GLU A C 1
ATOM 1445 O O . GLU A 1 174 ? -12.251 2.711 -2.326 1.00 93.56 174 GLU A O 1
ATOM 1450 N N . VAL A 1 175 ? -11.005 4.199 -1.185 1.00 95.25 175 VAL A N 1
ATOM 1451 C CA . VAL A 1 175 ? -10.947 3.411 0.057 1.00 95.25 175 VAL A CA 1
ATOM 1452 C C . VAL A 1 175 ? -12.340 3.181 0.636 1.00 95.25 175 VAL A C 1
ATOM 1454 O O . VAL A 1 175 ? -12.652 2.072 1.065 1.00 95.25 175 VAL A O 1
ATOM 1457 N N . VAL A 1 176 ? -13.190 4.212 0.659 1.00 92.94 176 VAL A N 1
ATOM 1458 C CA . VAL A 1 176 ? -14.531 4.119 1.252 1.00 92.94 176 VAL A CA 1
ATOM 1459 C C . VAL A 1 176 ? -15.478 3.244 0.422 1.00 92.94 176 VAL A C 1
ATOM 1461 O O . VAL A 1 176 ? -16.334 2.557 0.986 1.00 92.94 176 VAL A O 1
ATOM 1464 N N . LEU A 1 177 ? -15.333 3.244 -0.904 1.00 93.62 177 LEU A N 1
ATOM 1465 C CA . LEU A 1 177 ? -16.149 2.422 -1.796 1.00 93.62 177 LEU A CA 1
ATOM 1466 C C . LEU A 1 177 ? -15.836 0.927 -1.695 1.00 93.62 177 LEU A C 1
ATOM 1468 O O . LEU A 1 177 ? -16.743 0.103 -1.865 1.00 93.62 177 LEU A O 1
ATOM 1472 N N . ASP A 1 178 ? -14.589 0.559 -1.402 1.00 93.00 178 ASP A N 1
ATOM 1473 C CA . ASP A 1 178 ? -14.207 -0.842 -1.266 1.00 93.00 178 ASP A CA 1
ATOM 1474 C C . ASP A 1 178 ? -14.615 -1.408 0.104 1.00 93.00 178 ASP A C 1
ATOM 1476 O O . ASP A 1 178 ? -13.847 -1.484 1.068 1.00 93.00 178 ASP A O 1
ATOM 1480 N N . LYS A 1 179 ? -15.865 -1.876 0.175 1.00 90.06 179 LYS A N 1
ATOM 1481 C CA . LYS A 1 179 ? -16.426 -2.530 1.367 1.00 90.06 179 LYS A CA 1
ATOM 1482 C C . LYS A 1 179 ? -15.619 -3.752 1.812 1.00 90.06 179 LYS A C 1
ATOM 1484 O O . LYS A 1 179 ? -15.548 -4.016 3.011 1.00 90.06 179 LYS A O 1
ATOM 1489 N N . THR A 1 180 ? -15.034 -4.495 0.870 1.00 91.25 180 THR A N 1
ATOM 1490 C CA . THR A 1 180 ? -14.270 -5.720 1.163 1.00 91.25 180 THR A CA 1
ATOM 1491 C C . THR A 1 180 ? -12.890 -5.411 1.731 1.00 91.25 180 THR A C 1
ATOM 1493 O O . THR A 1 180 ? -12.354 -6.168 2.541 1.00 91.25 180 THR A O 1
ATOM 1496 N N . TYR A 1 181 ? -12.311 -4.283 1.327 1.00 92.12 181 TYR A N 1
ATOM 1497 C CA . TYR A 1 181 ? -11.097 -3.746 1.912 1.00 92.12 181 TYR A CA 1
ATOM 1498 C C . TYR A 1 181 ? -11.378 -3.183 3.305 1.00 92.12 181 TYR A C 1
ATOM 1500 O O . TYR A 1 181 ? -10.752 -3.616 4.271 1.00 92.12 181 TYR A O 1
ATOM 1508 N N . LEU A 1 182 ? -12.390 -2.318 3.445 1.00 91.38 182 LEU A N 1
ATOM 1509 C CA . LEU A 1 182 ? -12.774 -1.727 4.729 1.00 91.38 182 LEU A CA 1
ATOM 1510 C C . LEU A 1 182 ? -13.109 -2.764 5.802 1.00 91.38 182 LEU A C 1
ATOM 1512 O O . LEU A 1 182 ? -12.801 -2.540 6.970 1.00 91.38 182 LEU A O 1
ATOM 1516 N N . SER A 1 183 ? -13.725 -3.894 5.441 1.00 89.19 183 SER A N 1
ATOM 1517 C CA . SER A 1 183 ? -14.092 -4.934 6.411 1.00 89.19 183 SER A CA 1
ATOM 1518 C C . SER A 1 183 ? -12.889 -5.576 7.109 1.00 89.19 183 SER A C 1
ATOM 1520 O O . SER A 1 183 ? -13.065 -6.223 8.139 1.00 89.19 183 SER A O 1
ATOM 1522 N N . LYS A 1 184 ? -11.673 -5.400 6.576 1.00 91.38 184 LYS A N 1
ATOM 1523 C CA . LYS A 1 184 ? -10.424 -5.899 7.174 1.00 91.38 184 LYS A CA 1
ATOM 1524 C C . LYS A 1 184 ? -9.904 -5.001 8.298 1.00 91.38 184 LYS A C 1
ATOM 1526 O O . LYS A 1 184 ? -9.032 -5.426 9.050 1.00 91.38 184 LYS A O 1
ATOM 1531 N N . PHE A 1 185 ? -10.436 -3.785 8.428 1.00 90.19 185 PHE A N 1
ATOM 1532 C CA . PHE A 1 185 ? -9.971 -2.789 9.388 1.00 90.19 185 PHE A CA 1
ATOM 1533 C C . PHE A 1 185 ? -11.037 -2.470 10.431 1.00 90.19 185 PHE A C 1
ATOM 1535 O O . PHE A 1 185 ? -12.240 -2.445 10.167 1.00 90.19 185 PHE A O 1
ATOM 1542 N N . THR A 1 186 ? -10.581 -2.171 11.643 1.00 87.38 186 THR A N 1
ATOM 1543 C CA . THR A 1 186 ? -11.459 -1.777 12.749 1.00 87.38 186 THR A CA 1
ATOM 1544 C C . THR A 1 186 ? -11.980 -0.347 12.569 1.00 87.38 186 THR A C 1
ATOM 1546 O O . THR A 1 186 ? -13.168 -0.096 12.767 1.00 87.38 186 THR A O 1
ATOM 1549 N N . CYS A 1 187 ? -11.143 0.580 12.096 1.00 88.94 187 CYS A N 1
ATOM 1550 C CA . CYS A 1 187 ? -11.513 1.970 11.812 1.00 88.94 187 CYS A CA 1
ATOM 1551 C C . CYS A 1 187 ? -11.021 2.446 10.436 1.00 88.94 187 CYS A C 1
ATOM 1553 O O . CYS A 1 187 ? -10.082 1.889 9.863 1.00 88.94 187 CYS A O 1
ATOM 1555 N N . LEU A 1 188 ? -11.653 3.502 9.919 1.00 92.06 188 LEU A N 1
ATOM 1556 C CA . LEU A 1 188 ? -11.332 4.108 8.630 1.00 92.06 188 LEU A CA 1
ATOM 1557 C C . LEU A 1 188 ? -9.912 4.680 8.619 1.00 92.06 188 LEU A C 1
ATOM 1559 O O . LEU A 1 188 ? -9.210 4.537 7.626 1.00 92.06 188 LEU A O 1
ATOM 1563 N N . SER A 1 189 ? -9.450 5.260 9.731 1.00 93.50 189 SER A N 1
ATOM 1564 C CA . SER A 1 189 ? -8.089 5.805 9.803 1.00 93.50 189 SER A CA 1
ATOM 1565 C C . SER A 1 189 ? -7.011 4.738 9.592 1.00 93.50 189 SER A C 1
ATOM 1567 O O . SER A 1 189 ? -5.988 5.038 8.988 1.00 93.50 189 SER A O 1
ATOM 1569 N N . LEU A 1 190 ? -7.224 3.493 10.035 1.00 93.00 190 LEU A N 1
ATOM 1570 C CA . LEU A 1 190 ? -6.293 2.390 9.763 1.00 93.00 190 LEU A CA 1
ATOM 1571 C C . LEU A 1 190 ? -6.348 1.943 8.300 1.00 93.00 190 LEU A C 1
ATOM 1573 O O . LEU A 1 190 ? -5.304 1.692 7.706 1.00 93.00 190 LEU A O 1
ATOM 1577 N N . ALA A 1 191 ? -7.542 1.897 7.704 1.00 94.81 191 ALA A N 1
ATOM 1578 C CA . ALA A 1 191 ? -7.699 1.559 6.291 1.00 94.81 191 ALA A CA 1
ATOM 1579 C C . ALA A 1 191 ? -7.010 2.583 5.371 1.00 94.81 191 ALA A C 1
ATOM 1581 O O . ALA A 1 191 ? -6.361 2.201 4.397 1.00 94.81 191 ALA A O 1
ATOM 1582 N N . LEU A 1 192 ? -7.121 3.877 5.700 1.00 96.06 192 LEU A N 1
ATOM 1583 C CA . LEU A 1 192 ? -6.454 4.962 4.977 1.00 96.06 192 LEU A CA 1
ATOM 1584 C C . LEU A 1 192 ? -4.927 4.874 5.115 1.00 96.06 192 LEU A C 1
ATOM 1586 O O . LEU A 1 192 ? -4.226 5.014 4.119 1.00 96.06 192 LEU A O 1
ATOM 1590 N N . GLN A 1 193 ? -4.405 4.587 6.313 1.00 95.25 193 GLN A N 1
ATOM 1591 C CA . GLN A 1 193 ? -2.964 4.376 6.525 1.00 95.25 193 GLN A CA 1
ATOM 1592 C C . GLN A 1 193 ? -2.418 3.214 5.697 1.00 95.25 193 GLN A C 1
ATOM 1594 O O . GLN A 1 193 ? -1.390 3.356 5.036 1.00 95.25 193 GLN A O 1
ATOM 1599 N N . ASP A 1 194 ? -3.112 2.076 5.714 1.00 95.62 194 ASP A N 1
ATOM 1600 C CA . ASP A 1 194 ? -2.701 0.907 4.939 1.00 95.62 194 ASP A CA 1
ATOM 1601 C C . ASP A 1 194 ? -2.765 1.185 3.432 1.00 95.62 194 ASP A C 1
ATOM 1603 O O . ASP A 1 194 ? -1.850 0.818 2.694 1.00 95.62 194 ASP A O 1
ATOM 1607 N N . TYR A 1 195 ? -3.761 1.955 2.981 1.00 96.62 195 TYR A N 1
ATOM 1608 C CA . TYR A 1 195 ? -3.889 2.322 1.572 1.00 96.62 195 TYR A CA 1
ATOM 1609 C C . TYR A 1 195 ? -2.679 3.132 1.087 1.00 96.62 195 TYR A C 1
ATOM 1611 O O . TYR A 1 195 ? -2.174 2.874 -0.003 1.00 96.62 195 TYR A O 1
ATOM 1619 N N . ILE A 1 196 ? -2.148 4.049 1.907 1.00 96.56 196 ILE A N 1
ATOM 1620 C CA . ILE A 1 196 ? -0.922 4.805 1.586 1.00 96.56 196 ILE A CA 1
ATOM 1621 C C . ILE A 1 196 ? 0.262 3.853 1.351 1.00 96.56 196 ILE A C 1
ATOM 1623 O O . ILE A 1 196 ? 1.039 4.034 0.411 1.00 96.56 196 ILE A O 1
ATOM 1627 N N . ARG A 1 197 ? 0.411 2.810 2.176 1.00 96.44 197 ARG A N 1
ATOM 1628 C CA . ARG A 1 197 ? 1.461 1.799 1.975 1.00 96.44 197 ARG A CA 1
ATOM 1629 C C . ARG A 1 197 ? 1.208 0.990 0.701 1.00 96.44 197 ARG A C 1
ATOM 1631 O O . ARG A 1 197 ? 2.146 0.757 -0.061 1.00 96.44 197 ARG A O 1
ATOM 1638 N N . ILE A 1 198 ? -0.039 0.587 0.452 1.00 95.75 198 ILE A N 1
ATOM 1639 C CA . ILE A 1 198 ? -0.435 -0.185 -0.732 1.00 95.75 198 ILE A CA 1
ATOM 1640 C C . ILE A 1 198 ? -0.147 0.582 -2.022 1.00 95.75 198 ILE A C 1
ATOM 1642 O O . ILE A 1 198 ? 0.502 0.025 -2.905 1.00 95.75 198 ILE A O 1
ATOM 1646 N N . ILE A 1 199 ? -0.572 1.841 -2.128 1.00 96.88 199 ILE A N 1
ATOM 1647 C CA . ILE A 1 199 ? -0.445 2.613 -3.367 1.00 96.88 199 ILE A CA 1
ATOM 1648 C C . ILE A 1 199 ? 1.021 2.903 -3.704 1.00 96.88 199 ILE A C 1
ATOM 1650 O O . ILE A 1 199 ? 1.434 2.734 -4.852 1.00 96.88 199 ILE A O 1
ATOM 1654 N N . ILE A 1 200 ? 1.850 3.225 -2.700 1.00 97.75 200 ILE A N 1
ATOM 1655 C CA . ILE A 1 200 ? 3.300 3.387 -2.877 1.00 97.75 200 ILE A CA 1
ATOM 1656 C C . ILE A 1 200 ? 3.914 2.069 -3.348 1.00 97.75 200 ILE A C 1
ATOM 1658 O O . ILE A 1 200 ? 4.603 2.039 -4.366 1.00 97.75 200 ILE A O 1
ATOM 1662 N N . LYS A 1 201 ? 3.624 0.965 -2.652 1.00 97.19 201 LYS A N 1
ATOM 1663 C CA . LYS A 1 201 ? 4.113 -0.371 -3.010 1.00 97.19 201 LYS A CA 1
ATOM 1664 C C . LYS A 1 201 ? 3.738 -0.758 -4.442 1.00 97.19 201 LYS A C 1
ATOM 1666 O O . LYS A 1 201 ? 4.585 -1.226 -5.200 1.00 97.19 201 LYS A O 1
ATOM 1671 N N . GLN A 1 202 ? 2.475 -0.575 -4.819 1.00 97.25 202 GLN A N 1
ATOM 1672 C CA . GLN A 1 202 ? 1.982 -0.947 -6.141 1.00 97.25 202 GLN A CA 1
ATOM 1673 C C . GLN A 1 202 ? 2.635 -0.113 -7.243 1.00 97.25 202 GLN A C 1
ATOM 1675 O O . GLN A 1 202 ? 3.060 -0.658 -8.263 1.00 97.25 202 GLN A O 1
ATOM 1680 N N . THR A 1 203 ? 2.771 1.192 -7.012 1.00 97.81 203 THR A N 1
ATOM 1681 C CA . THR A 1 203 ? 3.436 2.112 -7.941 1.00 97.81 203 THR A CA 1
ATOM 1682 C C . THR A 1 203 ? 4.906 1.735 -8.121 1.00 97.81 203 THR A C 1
ATOM 1684 O O . THR A 1 203 ? 5.371 1.582 -9.248 1.00 97.81 203 THR A O 1
ATOM 1687 N N . VAL A 1 204 ? 5.623 1.465 -7.025 1.00 98.19 204 VAL A N 1
ATOM 1688 C CA . VAL A 1 204 ? 7.015 0.992 -7.063 1.00 98.19 204 VAL A CA 1
ATOM 1689 C C . VAL A 1 204 ? 7.137 -0.315 -7.852 1.00 98.19 204 VAL A C 1
ATOM 1691 O O . VAL A 1 204 ? 8.032 -0.434 -8.685 1.00 98.19 204 VAL A O 1
ATOM 1694 N N . ALA A 1 205 ? 6.234 -1.281 -7.657 1.00 98.12 205 ALA A N 1
ATOM 1695 C CA . ALA A 1 205 ? 6.249 -2.532 -8.417 1.00 98.12 205 ALA A CA 1
ATOM 1696 C C . ALA A 1 205 ? 6.080 -2.302 -9.930 1.00 98.12 205 ALA A C 1
ATOM 1698 O O . ALA A 1 205 ? 6.799 -2.911 -10.723 1.00 98.12 205 ALA A O 1
ATOM 1699 N N . LYS A 1 206 ? 5.177 -1.396 -10.335 1.00 97.81 206 LYS A N 1
ATOM 1700 C CA . LYS A 1 206 ? 4.989 -1.000 -11.743 1.00 97.81 206 LYS A CA 1
ATOM 1701 C C . LYS A 1 206 ? 6.251 -0.349 -12.326 1.00 97.81 206 LYS A C 1
ATOM 1703 O O . LYS A 1 206 ? 6.651 -0.680 -13.445 1.00 97.81 206 LYS A O 1
ATOM 1708 N N . ILE A 1 207 ? 6.902 0.534 -11.564 1.00 97.56 207 ILE A N 1
ATOM 1709 C CA . ILE A 1 207 ? 8.148 1.196 -11.978 1.00 97.56 207 ILE A CA 1
ATOM 1710 C C . ILE A 1 207 ? 9.280 0.176 -12.142 1.00 97.56 207 ILE A C 1
ATOM 1712 O O . ILE A 1 207 ? 9.931 0.154 -13.184 1.00 97.56 207 ILE A O 1
ATOM 1716 N N . ILE A 1 208 ? 9.497 -0.692 -11.148 1.00 96.19 208 ILE A N 1
ATOM 1717 C CA . ILE A 1 208 ? 10.553 -1.716 -11.185 1.00 96.19 208 ILE A CA 1
ATOM 1718 C C . ILE A 1 208 ? 10.343 -2.663 -12.364 1.00 96.19 208 ILE A C 1
ATOM 1720 O O . ILE A 1 208 ? 11.290 -2.936 -13.096 1.00 96.19 208 ILE A O 1
ATOM 1724 N N . TYR A 1 209 ? 9.108 -3.118 -12.591 1.00 95.50 209 TYR A N 1
ATOM 1725 C CA . TYR A 1 209 ? 8.795 -3.930 -13.763 1.00 95.50 209 TYR A CA 1
ATOM 1726 C C . TYR A 1 209 ? 9.136 -3.210 -15.070 1.00 95.50 209 TYR A C 1
ATOM 1728 O O . TYR A 1 209 ? 9.775 -3.803 -15.935 1.00 95.50 209 TYR A O 1
ATOM 1736 N N . SER A 1 210 ? 8.755 -1.939 -15.205 1.00 95.25 210 SER A N 1
ATOM 1737 C CA . SER A 1 210 ? 9.038 -1.165 -16.419 1.00 95.25 210 SER A CA 1
ATOM 1738 C C . SER A 1 210 ? 10.542 -1.015 -16.654 1.00 95.25 210 SER A C 1
ATOM 1740 O O . SER A 1 210 ? 11.010 -1.174 -17.777 1.00 95.25 210 SER A O 1
ATOM 1742 N N . LEU A 1 211 ? 11.314 -0.781 -15.590 1.00 94.38 211 LEU A N 1
ATOM 1743 C CA . LEU A 1 211 ? 12.772 -0.704 -15.658 1.00 94.38 211 LEU A CA 1
ATOM 1744 C C . LEU A 1 211 ? 13.418 -2.041 -16.047 1.00 94.38 211 LEU A C 1
ATOM 1746 O O . LEU A 1 211 ? 14.320 -2.058 -16.882 1.00 94.38 211 LEU A O 1
ATOM 1750 N N . GLU A 1 212 ? 12.966 -3.155 -15.472 1.00 91.75 212 GLU A N 1
ATOM 1751 C CA . GLU A 1 212 ? 13.445 -4.494 -15.842 1.00 91.75 212 GLU A CA 1
ATOM 1752 C C . GLU A 1 212 ? 13.100 -4.821 -17.297 1.00 91.75 212 GLU A C 1
ATOM 1754 O O . GLU A 1 212 ? 13.958 -5.270 -18.054 1.00 91.75 212 GLU A O 1
ATOM 1759 N N . ASN A 1 213 ? 11.867 -4.530 -17.718 1.00 91.62 213 ASN A N 1
ATOM 1760 C CA . ASN A 1 213 ? 11.390 -4.789 -19.073 1.00 91.62 213 ASN A CA 1
ATOM 1761 C C . ASN A 1 213 ? 12.041 -3.885 -20.138 1.00 91.62 213 ASN A C 1
ATOM 1763 O O . ASN A 1 213 ? 11.907 -4.138 -21.327 1.00 91.62 213 ASN A O 1
ATOM 1767 N N . LEU A 1 214 ? 12.742 -2.825 -19.752 1.00 92.00 214 LEU A N 1
ATOM 1768 C CA . LEU A 1 214 ? 13.481 -1.988 -20.699 1.00 92.00 214 LEU A CA 1
ATOM 1769 C C . LEU A 1 214 ? 14.994 -2.192 -20.609 1.00 92.00 214 LEU A C 1
ATOM 1771 O O . LEU A 1 214 ? 15.734 -1.510 -21.315 1.00 92.00 214 LEU A O 1
ATOM 1775 N N . SER A 1 215 ? 15.469 -3.134 -19.783 1.00 89.56 215 SER A N 1
ATOM 1776 C CA . SER A 1 215 ? 16.893 -3.271 -19.448 1.00 89.56 215 SER A CA 1
ATOM 1777 C C . SER A 1 215 ? 17.480 -1.932 -18.988 1.00 89.56 215 SER A C 1
ATOM 1779 O O . SER A 1 215 ? 18.481 -1.435 -19.493 1.00 89.56 215 SER A O 1
ATOM 1781 N N . ALA A 1 216 ? 16.781 -1.285 -18.060 1.00 91.81 216 ALA A N 1
ATOM 1782 C CA . ALA A 1 216 ? 17.207 -0.034 -17.449 1.00 91.81 216 ALA A CA 1
ATOM 1783 C C . ALA A 1 216 ? 17.646 -0.237 -15.992 1.00 91.81 216 ALA A C 1
ATOM 1785 O O . ALA A 1 216 ? 18.439 0.549 -15.475 1.00 91.81 216 ALA A O 1
ATOM 1786 N N . LEU A 1 217 ? 17.164 -1.283 -15.315 1.00 89.94 217 LEU A N 1
ATOM 1787 C CA . LEU A 1 217 ? 17.449 -1.487 -13.897 1.00 89.94 217 LEU A CA 1
ATOM 1788 C C . LEU A 1 217 ? 18.888 -1.967 -13.645 1.00 89.94 217 LEU A C 1
ATOM 1790 O O . LEU A 1 217 ? 19.631 -1.317 -12.917 1.00 89.94 217 LEU A O 1
ATOM 1794 N N . THR A 1 218 ? 19.313 -3.067 -14.269 1.00 86.12 218 THR A N 1
ATOM 1795 C CA . THR A 1 218 ? 20.677 -3.609 -14.114 1.00 86.12 218 THR A CA 1
ATOM 1796 C C . THR A 1 218 ? 21.737 -2.674 -14.689 1.00 86.12 218 THR A C 1
ATOM 1798 O O . THR A 1 218 ? 22.769 -2.434 -14.059 1.00 86.12 218 THR A O 1
ATOM 1801 N N . THR A 1 219 ? 21.458 -2.061 -15.843 1.00 87.88 219 THR A N 1
ATOM 1802 C CA . THR A 1 219 ? 22.362 -1.108 -16.501 1.00 87.88 219 THR A CA 1
ATOM 1803 C C . THR A 1 219 ? 22.705 0.069 -15.598 1.00 87.88 219 THR A C 1
ATOM 1805 O O . THR A 1 219 ? 23.853 0.505 -15.604 1.00 87.88 219 THR A O 1
ATOM 1808 N N . PHE A 1 220 ? 21.751 0.535 -14.776 1.00 88.88 220 PHE A N 1
ATOM 1809 C CA . PHE A 1 220 ? 21.978 1.612 -13.808 1.00 88.88 220 PHE A CA 1
ATOM 1810 C C . PHE A 1 220 ? 23.128 1.290 -12.843 1.00 88.88 220 PHE A C 1
ATOM 1812 O O . PHE A 1 220 ? 23.938 2.153 -12.502 1.00 88.88 220 PHE A O 1
ATOM 1819 N N . PHE A 1 221 ? 23.220 0.033 -12.405 1.00 86.38 221 PHE A N 1
ATOM 1820 C CA . PHE A 1 221 ? 24.259 -0.406 -11.480 1.00 86.38 221 PHE A CA 1
ATOM 1821 C C . PHE A 1 221 ? 25.571 -0.747 -12.194 1.00 86.38 221 PHE A C 1
ATOM 1823 O O . PHE A 1 221 ? 26.637 -0.511 -11.625 1.00 86.38 221 PHE A O 1
ATOM 1830 N N . ASN A 1 222 ? 25.515 -1.213 -13.445 1.00 81.31 222 ASN A N 1
ATOM 1831 C CA . ASN A 1 222 ? 26.690 -1.644 -14.207 1.00 81.31 222 ASN A CA 1
ATOM 1832 C C . ASN A 1 222 ? 27.639 -0.488 -14.572 1.00 81.31 222 ASN A C 1
ATOM 1834 O O . ASN A 1 222 ? 28.854 -0.619 -14.412 1.00 81.31 222 ASN A O 1
ATOM 1838 N N . TYR A 1 223 ? 27.133 0.673 -15.012 1.00 72.81 223 TYR A N 1
ATOM 1839 C CA . TYR A 1 223 ? 28.026 1.778 -15.400 1.00 72.81 223 TYR A CA 1
ATOM 1840 C C . TYR A 1 223 ? 28.626 2.548 -14.213 1.00 72.81 223 TYR A C 1
ATOM 1842 O O . TYR A 1 223 ? 29.474 3.418 -14.418 1.00 72.81 223 TYR A O 1
ATOM 1850 N N . ASN A 1 224 ? 28.268 2.222 -12.963 1.00 62.59 224 ASN A N 1
ATOM 1851 C CA . ASN A 1 224 ? 28.926 2.825 -11.799 1.00 62.59 224 ASN A CA 1
ATOM 1852 C C . ASN A 1 224 ? 30.430 2.526 -11.733 1.00 62.59 224 ASN A C 1
ATOM 1854 O O . ASN A 1 224 ? 31.150 3.306 -11.103 1.00 62.59 224 ASN A O 1
ATOM 1858 N N . ASN A 1 225 ? 30.870 1.466 -12.417 1.00 64.69 225 ASN A N 1
ATOM 1859 C CA . ASN A 1 225 ? 32.254 1.008 -12.504 1.00 64.69 225 ASN A CA 1
ATOM 1860 C C . ASN A 1 225 ? 33.014 1.562 -13.728 1.00 64.69 225 ASN A C 1
ATOM 1862 O O . ASN A 1 225 ? 34.166 1.190 -13.938 1.00 64.69 225 ASN A O 1
ATOM 1866 N N . LYS A 1 226 ? 32.388 2.417 -14.552 1.00 67.44 226 LYS A N 1
ATOM 1867 C CA . LYS A 1 226 ? 33.000 3.005 -15.758 1.00 67.44 226 LYS A CA 1
ATOM 1868 C C . LYS A 1 226 ? 33.758 4.304 -15.455 1.00 67.44 226 LYS A C 1
ATOM 1870 O O . LYS A 1 226 ? 33.562 4.926 -14.409 1.00 67.44 226 LYS A O 1
ATOM 1875 N N . GLU A 1 227 ? 34.604 4.721 -16.401 1.00 73.75 227 GLU A N 1
ATOM 1876 C CA . GLU A 1 227 ? 35.314 6.006 -16.370 1.00 73.75 227 GLU A CA 1
ATOM 1877 C C . GLU A 1 227 ? 34.362 7.185 -16.107 1.00 73.75 227 GLU A C 1
ATOM 1879 O O . GLU A 1 227 ? 33.218 7.203 -16.569 1.00 73.75 227 GLU A O 1
ATOM 1884 N N . SER A 1 228 ? 34.848 8.195 -15.381 1.00 75.19 228 SER A N 1
ATOM 1885 C CA . SER A 1 228 ? 34.028 9.282 -14.824 1.00 75.19 228 SER A CA 1
ATOM 1886 C C . SER A 1 228 ? 33.201 10.041 -15.867 1.00 75.19 228 SER A C 1
ATOM 1888 O O . SER A 1 228 ? 32.048 10.382 -15.598 1.00 75.19 228 SER A O 1
ATOM 1890 N N . LYS A 1 229 ? 33.746 10.268 -17.068 1.00 76.69 229 LYS A N 1
ATOM 1891 C CA . LYS A 1 229 ? 33.043 10.977 -18.146 1.00 76.69 229 LYS A CA 1
ATOM 1892 C C . LYS A 1 229 ? 31.865 10.165 -18.694 1.00 76.69 229 LYS A C 1
ATOM 1894 O O . LYS A 1 229 ? 30.731 10.633 -18.649 1.00 76.69 229 LYS A O 1
ATOM 1899 N N . ILE A 1 230 ? 32.120 8.923 -19.113 1.00 78.25 230 ILE A N 1
ATOM 1900 C CA . ILE A 1 230 ? 31.101 8.002 -19.650 1.00 78.25 230 ILE A CA 1
ATOM 1901 C C . ILE A 1 230 ? 30.020 7.719 -18.599 1.00 78.25 230 ILE A C 1
ATOM 1903 O O . ILE A 1 230 ? 28.833 7.674 -18.909 1.00 78.25 230 ILE A O 1
ATOM 1907 N N . LYS A 1 231 ? 30.419 7.576 -17.332 1.00 80.25 231 LYS A N 1
ATOM 1908 C CA . LYS A 1 231 ? 29.495 7.400 -16.209 1.00 80.25 231 LYS A CA 1
ATOM 1909 C C . LYS A 1 231 ? 28.516 8.567 -16.066 1.00 80.25 231 LYS A C 1
ATOM 1911 O O . LYS A 1 231 ? 27.345 8.334 -15.775 1.00 80.25 231 LYS A O 1
ATOM 1916 N N . THR A 1 232 ? 28.986 9.800 -16.252 1.00 81.62 232 THR A N 1
ATOM 1917 C CA . THR A 1 232 ? 28.144 11.000 -16.125 1.00 81.62 232 THR A CA 1
ATOM 1918 C C . THR A 1 232 ? 27.130 11.064 -17.267 1.00 81.62 232 THR A C 1
ATOM 1920 O O . THR A 1 232 ? 25.935 11.165 -17.010 1.00 81.62 232 THR A O 1
ATOM 1923 N N . GLU A 1 233 ? 27.585 10.869 -18.509 1.00 86.50 233 GLU A N 1
ATOM 1924 C CA . GLU A 1 233 ? 26.724 10.863 -19.700 1.00 86.50 233 GLU A CA 1
ATOM 1925 C C . GLU A 1 233 ? 25.636 9.777 -19.621 1.00 86.50 233 GLU A C 1
ATOM 1927 O O . GLU A 1 233 ? 24.458 10.060 -19.839 1.00 86.50 233 GLU A O 1
ATOM 1932 N N . LEU A 1 234 ? 25.998 8.546 -19.235 1.00 86.56 234 LEU A N 1
ATOM 1933 C CA . LEU A 1 234 ? 25.035 7.449 -19.077 1.00 86.56 234 LEU A CA 1
ATOM 1934 C C . LEU A 1 234 ? 24.068 7.674 -17.909 1.00 86.56 234 LEU A C 1
ATOM 1936 O O . LEU A 1 234 ? 22.897 7.320 -18.018 1.00 86.56 234 LEU A O 1
ATOM 1940 N N . SER A 1 235 ? 24.531 8.271 -16.808 1.00 86.44 235 SER A N 1
ATOM 1941 C CA . SER A 1 235 ? 23.674 8.634 -15.674 1.00 86.44 235 SER A CA 1
ATOM 1942 C C . SER A 1 235 ? 22.622 9.669 -16.068 1.00 86.44 235 SER A C 1
ATOM 1944 O O . SER A 1 235 ? 21.451 9.521 -15.715 1.00 86.44 235 SER A O 1
ATOM 1946 N N . ASP A 1 236 ? 23.026 10.719 -16.778 1.00 89.06 236 ASP A N 1
ATOM 1947 C CA . ASP A 1 236 ? 22.118 11.793 -17.181 1.00 89.06 236 ASP A CA 1
ATOM 1948 C C . ASP A 1 236 ? 21.124 11.306 -18.236 1.00 89.06 236 ASP A C 1
ATOM 1950 O O . ASP A 1 236 ? 19.925 11.562 -18.113 1.00 89.06 236 ASP A O 1
ATOM 1954 N N . LEU A 1 237 ? 21.597 10.501 -19.194 1.00 91.56 237 LEU A N 1
ATOM 1955 C CA . LEU A 1 237 ? 20.746 9.798 -20.150 1.00 91.56 237 LEU A CA 1
ATOM 1956 C C . LEU A 1 237 ? 19.718 8.921 -19.426 1.00 91.56 237 LEU A C 1
ATOM 1958 O O . LEU A 1 237 ? 18.523 9.009 -19.703 1.00 91.56 237 LEU A O 1
ATOM 1962 N N . TRP A 1 238 ? 20.163 8.106 -18.466 1.00 93.38 238 TRP A N 1
ATOM 1963 C CA . TRP A 1 238 ? 19.271 7.220 -17.727 1.00 93.38 238 TRP A CA 1
ATOM 1964 C C . TRP A 1 238 ? 18.176 8.004 -17.003 1.00 93.38 238 TRP A C 1
ATOM 1966 O O . TRP A 1 238 ? 17.002 7.661 -17.110 1.00 93.38 238 TRP A O 1
ATOM 1976 N N . LYS A 1 239 ? 18.543 9.087 -16.305 1.00 92.00 239 LYS A N 1
ATOM 1977 C CA . LYS A 1 239 ? 17.584 9.943 -15.591 1.00 92.00 239 LYS A CA 1
ATOM 1978 C C . LYS A 1 239 ? 16.596 10.606 -16.544 1.00 92.00 239 LYS A C 1
ATOM 1980 O O . LYS A 1 239 ? 15.416 10.661 -16.219 1.00 92.00 239 LYS A O 1
ATOM 1985 N N . HIS A 1 240 ? 17.059 11.082 -17.699 1.00 93.12 240 HIS A N 1
ATOM 1986 C CA . HIS A 1 240 ? 16.202 11.705 -18.704 1.00 93.12 240 HIS A CA 1
ATOM 1987 C C . HIS A 1 240 ? 15.087 10.754 -19.161 1.00 93.12 240 HIS A C 1
ATOM 1989 O O . HIS A 1 240 ? 13.910 11.087 -19.038 1.00 93.12 240 HIS A O 1
ATOM 1995 N N . PHE A 1 241 ? 15.447 9.541 -19.589 1.00 94.00 241 PHE A N 1
ATOM 1996 C CA . PHE A 1 241 ? 14.477 8.531 -20.026 1.00 94.00 241 PHE A CA 1
ATOM 1997 C C . PHE A 1 241 ? 13.628 7.980 -18.881 1.00 94.00 241 PHE A C 1
ATOM 1999 O O . PHE A 1 241 ? 12.450 7.687 -19.062 1.00 94.00 241 PHE A O 1
ATOM 2006 N N . PHE A 1 242 ? 14.199 7.853 -17.684 1.00 94.88 242 PHE A N 1
ATOM 2007 C CA . PHE A 1 242 ? 13.449 7.397 -16.524 1.00 94.88 242 PHE A CA 1
ATOM 2008 C C . PHE A 1 242 ? 12.347 8.383 -16.122 1.00 94.88 242 PHE A C 1
ATOM 2010 O O . PHE A 1 242 ? 11.236 7.962 -15.797 1.00 94.88 242 PHE A O 1
ATOM 2017 N N . MET A 1 243 ? 12.638 9.686 -16.130 1.00 91.38 243 MET A N 1
ATOM 2018 C CA . MET A 1 243 ? 11.667 10.717 -15.753 1.00 91.38 243 MET A CA 1
ATOM 2019 C C . MET A 1 243 ? 10.615 10.956 -16.840 1.00 91.38 243 MET A C 1
ATOM 2021 O O . MET A 1 243 ? 9.502 11.352 -16.516 1.00 91.38 243 MET A O 1
ATOM 2025 N N . ASP A 1 244 ? 10.907 10.632 -18.097 1.00 92.44 244 ASP A N 1
ATOM 2026 C CA . ASP A 1 244 ? 9.934 10.707 -19.181 1.00 92.44 244 ASP A CA 1
ATOM 2027 C C . ASP A 1 244 ? 8.787 9.682 -19.018 1.00 92.44 244 ASP A C 1
ATOM 2029 O O . ASP A 1 244 ? 8.980 8.462 -19.005 1.00 92.44 244 ASP A O 1
ATOM 2033 N N . ASN A 1 245 ? 7.559 10.194 -18.903 1.00 87.94 245 ASN A N 1
ATOM 2034 C CA . ASN A 1 245 ? 6.340 9.395 -18.749 1.00 87.94 245 ASN A CA 1
ATOM 2035 C C . ASN A 1 245 ? 5.914 8.685 -20.042 1.00 87.94 245 ASN A C 1
ATOM 2037 O O . ASN A 1 245 ? 5.093 7.768 -19.980 1.00 87.94 245 ASN A O 1
ATOM 2041 N N . THR A 1 246 ? 6.460 9.072 -21.200 1.00 88.12 246 THR A N 1
ATOM 2042 C CA . THR A 1 246 ? 6.215 8.350 -22.456 1.00 88.12 246 THR A CA 1
ATOM 2043 C C . THR A 1 246 ? 7.054 7.076 -22.540 1.00 88.12 246 THR A C 1
ATOM 2045 O O . THR A 1 246 ? 6.535 6.032 -22.936 1.00 88.12 246 THR A O 1
ATOM 2048 N N . THR A 1 247 ? 8.303 7.130 -22.065 1.00 87.44 247 THR A N 1
ATOM 2049 C CA . THR A 1 247 ? 9.200 5.972 -21.973 1.00 87.44 247 THR A CA 1
ATOM 2050 C C . THR A 1 247 ? 8.805 5.032 -20.828 1.00 87.44 247 THR A C 1
ATOM 2052 O O . THR A 1 247 ? 8.590 3.840 -21.047 1.00 87.44 247 THR A O 1
ATOM 2055 N N . ILE A 1 248 ? 8.671 5.549 -19.599 1.00 89.19 248 ILE A N 1
ATOM 2056 C CA . ILE A 1 248 ? 8.207 4.775 -18.435 1.00 89.19 248 ILE A CA 1
ATOM 2057 C C . ILE A 1 248 ? 6.725 5.065 -18.189 1.00 89.19 248 ILE A C 1
ATOM 2059 O O . ILE A 1 248 ? 6.351 5.802 -17.275 1.00 89.19 248 ILE A O 1
ATOM 2063 N N . ASN A 1 249 ? 5.867 4.459 -19.008 1.00 88.88 249 ASN A N 1
ATOM 2064 C CA . ASN A 1 249 ? 4.421 4.559 -18.839 1.00 88.88 249 ASN A CA 1
ATOM 2065 C C . ASN A 1 249 ? 3.883 3.431 -17.948 1.00 88.88 249 ASN A C 1
ATOM 2067 O O . ASN A 1 249 ? 3.691 2.298 -18.393 1.00 88.88 249 ASN A O 1
ATOM 2071 N N . ILE A 1 250 ? 3.583 3.763 -16.691 1.00 93.25 250 ILE A N 1
ATOM 2072 C CA . ILE A 1 250 ? 3.013 2.820 -15.718 1.00 93.25 250 ILE A CA 1
ATOM 2073 C C . ILE A 1 250 ? 1.485 2.893 -15.591 1.00 93.25 250 ILE A C 1
ATOM 2075 O O . ILE A 1 250 ? 0.894 2.046 -14.922 1.00 93.25 250 ILE A O 1
ATOM 2079 N N . ASN A 1 251 ? 0.831 3.862 -16.241 1.00 90.81 251 ASN A N 1
ATOM 2080 C CA . ASN A 1 251 ? -0.615 4.091 -16.114 1.00 90.81 251 ASN A CA 1
ATOM 2081 C C . ASN A 1 251 ? -1.435 2.934 -16.692 1.00 90.81 251 ASN A C 1
ATOM 2083 O O . ASN A 1 251 ? -2.475 2.570 -16.154 1.00 90.81 251 ASN A O 1
ATOM 2087 N N . ASN A 1 252 ? -0.934 2.325 -17.767 1.00 88.25 252 ASN A N 1
ATOM 2088 C CA . ASN A 1 252 ? -1.625 1.249 -18.480 1.00 88.25 252 ASN A CA 1
ATOM 2089 C C . ASN A 1 252 ? -1.340 -0.148 -17.902 1.00 88.25 252 ASN A C 1
ATOM 2091 O O . ASN A 1 252 ? -1.831 -1.148 -18.428 1.00 88.25 252 ASN A O 1
ATOM 2095 N N . LEU A 1 253 ? -0.533 -0.244 -16.842 1.00 93.50 253 LEU A N 1
ATOM 2096 C CA . LEU A 1 253 ? -0.209 -1.519 -16.215 1.00 93.50 253 LEU A CA 1
ATOM 2097 C C . LEU A 1 253 ? -1.317 -1.948 -15.253 1.00 93.50 253 LEU A C 1
ATOM 2099 O O . LEU A 1 253 ? -1.785 -1.170 -14.419 1.00 93.50 253 LEU A O 1
ATOM 2103 N N . CYS A 1 254 ? -1.694 -3.225 -15.344 1.00 93.62 254 CYS A N 1
ATOM 2104 C CA . CYS A 1 254 ? -2.638 -3.845 -14.421 1.00 93.62 254 CYS A CA 1
ATOM 2105 C C . CYS A 1 254 ? -2.128 -3.814 -12.972 1.00 93.62 254 CYS A C 1
ATOM 2107 O O . CYS A 1 254 ? -0.939 -3.633 -12.727 1.00 93.62 254 CYS A O 1
ATOM 2109 N N . GLU A 1 255 ? -3.014 -4.045 -12.005 1.00 94.06 255 GLU A N 1
ATOM 2110 C CA . GLU A 1 255 ? -2.616 -4.045 -10.597 1.00 94.06 255 GLU A CA 1
ATOM 2111 C C . GLU A 1 255 ? -1.595 -5.153 -10.260 1.00 94.06 255 GLU A C 1
ATOM 2113 O O . GLU A 1 255 ? -1.829 -6.319 -10.609 1.00 94.06 255 GLU A O 1
ATOM 2118 N N . PRO A 1 256 ? -0.479 -4.831 -9.566 1.00 96.44 256 PRO A N 1
ATOM 2119 C CA . PRO A 1 256 ? 0.578 -5.793 -9.281 1.00 96.44 256 PRO A CA 1
ATOM 2120 C C . PRO A 1 256 ? 0.095 -6.962 -8.424 1.00 96.44 256 PRO A C 1
ATOM 2122 O O . PRO A 1 256 ? -0.546 -6.791 -7.383 1.00 96.44 256 PRO A O 1
ATOM 2125 N N . LYS A 1 257 ? 0.470 -8.168 -8.848 1.00 95.50 257 LYS A N 1
ATOM 2126 C CA . LYS A 1 257 ? 0.321 -9.428 -8.117 1.00 95.50 257 LYS A CA 1
ATOM 2127 C C . LYS A 1 257 ? 1.561 -10.286 -8.382 1.00 95.50 257 LYS A C 1
ATOM 2129 O O . LYS A 1 257 ? 2.191 -10.108 -9.426 1.00 95.50 257 LYS A O 1
ATOM 2134 N N . PRO A 1 258 ? 1.907 -11.234 -7.497 1.00 94.25 258 PRO A N 1
ATOM 2135 C CA . PRO A 1 258 ? 3.034 -12.131 -7.728 1.00 94.25 258 PRO A CA 1
ATOM 2136 C C . PRO A 1 258 ? 2.985 -12.774 -9.121 1.00 94.25 258 PRO A C 1
ATOM 2138 O O . PRO A 1 258 ? 1.958 -13.321 -9.523 1.00 94.25 258 PRO A O 1
ATOM 2141 N N . SER A 1 259 ? 4.097 -12.691 -9.855 1.00 92.25 259 SER A N 1
ATOM 2142 C CA . SER A 1 259 ? 4.276 -13.228 -11.213 1.00 92.25 259 SER A CA 1
ATOM 2143 C C . SER A 1 259 ? 3.291 -12.729 -12.286 1.00 92.25 259 SER A C 1
ATOM 2145 O O . SER A 1 259 ? 3.164 -13.375 -13.332 1.00 92.25 259 SER A O 1
ATOM 2147 N N . ILE A 1 260 ? 2.583 -11.612 -12.064 1.00 95.38 260 ILE A N 1
ATOM 2148 C CA . ILE A 1 260 ? 1.622 -11.083 -13.045 1.00 95.38 260 ILE A CA 1
ATOM 2149 C C . ILE A 1 260 ? 2.320 -10.498 -14.271 1.00 95.38 260 ILE A C 1
ATOM 2151 O O . ILE A 1 260 ? 1.846 -10.662 -15.396 1.00 95.38 260 ILE A O 1
ATOM 2155 N N . TYR A 1 261 ? 3.457 -9.841 -14.058 1.00 94.75 261 TYR A N 1
ATOM 2156 C CA . TYR A 1 261 ? 4.175 -9.159 -15.115 1.00 94.75 261 TYR A CA 1
ATOM 2157 C C . TYR A 1 261 ? 5.113 -10.118 -15.829 1.00 94.75 261 TYR A C 1
ATOM 2159 O O . TYR A 1 261 ? 5.873 -10.847 -15.195 1.00 94.75 261 TYR A O 1
ATOM 2167 N N . LYS A 1 262 ? 5.072 -10.121 -17.159 1.00 91.50 262 LYS A N 1
ATOM 2168 C CA . LYS A 1 262 ? 5.906 -10.986 -17.993 1.00 91.50 262 LYS A CA 1
ATOM 2169 C C . LYS A 1 262 ? 6.856 -10.118 -18.793 1.00 91.50 262 LYS A C 1
ATOM 2171 O O . LYS A 1 262 ? 6.411 -9.201 -19.470 1.00 91.50 262 LYS A O 1
ATOM 2176 N N . ILE A 1 263 ? 8.137 -10.446 -18.738 1.00 87.38 263 ILE A N 1
ATOM 2177 C CA . ILE A 1 263 ? 9.147 -9.793 -19.565 1.00 87.38 263 ILE A CA 1
ATOM 2178 C C . ILE A 1 263 ? 8.986 -10.300 -21.002 1.00 87.38 263 ILE A C 1
ATOM 2180 O O . ILE A 1 263 ? 8.917 -11.512 -21.230 1.00 87.38 263 ILE A O 1
ATOM 2184 N N . SER A 1 264 ? 8.863 -9.371 -21.951 1.00 77.25 264 SER A N 1
ATOM 2185 C CA . SER A 1 264 ? 8.517 -9.666 -23.351 1.00 77.25 264 SER A CA 1
ATOM 2186 C C . SER A 1 264 ? 9.666 -10.261 -24.170 1.00 77.25 264 SER A C 1
ATOM 2188 O O . SER A 1 264 ? 9.426 -10.907 -25.187 1.00 77.25 264 SER A O 1
ATOM 2190 N N . HIS A 1 265 ? 10.903 -10.063 -23.728 1.00 77.94 265 HIS A N 1
ATOM 2191 C CA . HIS A 1 265 ? 12.130 -10.449 -24.421 1.00 77.94 265 HIS A CA 1
ATOM 2192 C C . HIS A 1 265 ? 12.956 -11.414 -23.565 1.00 77.94 265 HIS A C 1
ATOM 2194 O O . HIS A 1 265 ? 12.702 -11.616 -22.376 1.00 77.94 265 HIS A O 1
ATOM 2200 N N . LEU A 1 266 ? 13.944 -12.055 -24.185 1.00 76.25 266 LEU A N 1
ATOM 2201 C CA . LEU A 1 266 ? 14.893 -12.897 -23.465 1.00 76.25 266 LEU A CA 1
ATOM 2202 C C . LEU A 1 266 ? 15.768 -11.995 -22.590 1.00 76.25 266 LEU A C 1
ATOM 2204 O O . LEU A 1 266 ? 16.354 -11.046 -23.102 1.00 76.25 266 LEU A O 1
ATOM 2208 N N . MET A 1 267 ? 15.836 -12.237 -21.280 1.00 70.25 267 MET A N 1
ATOM 2209 C CA . MET A 1 267 ? 16.655 -11.380 -20.417 1.00 70.25 267 MET A CA 1
ATOM 2210 C C . MET A 1 267 ? 18.144 -11.601 -20.689 1.00 70.25 267 MET A C 1
ATOM 2212 O O . MET A 1 267 ? 18.681 -12.677 -20.431 1.00 70.25 267 MET A O 1
ATOM 2216 N N . ILE A 1 268 ? 18.797 -10.556 -21.197 1.00 72.50 268 ILE A N 1
ATOM 2217 C CA . ILE A 1 268 ? 20.240 -10.493 -21.425 1.00 72.50 268 ILE A CA 1
ATOM 2218 C C . ILE A 1 268 ? 20.821 -9.634 -20.303 1.00 72.50 268 ILE A C 1
ATOM 2220 O O . ILE A 1 268 ? 20.629 -8.419 -20.280 1.00 72.50 268 ILE A O 1
ATOM 2224 N N . ASN A 1 269 ? 21.506 -10.275 -19.357 1.00 67.19 269 ASN A N 1
ATOM 2225 C CA . ASN A 1 269 ? 22.040 -9.601 -18.168 1.00 67.19 269 ASN A CA 1
ATOM 2226 C C . ASN A 1 269 ? 23.271 -8.728 -18.465 1.00 67.19 269 ASN A C 1
ATOM 2228 O O . ASN A 1 269 ? 23.600 -7.854 -17.666 1.00 67.19 269 ASN A O 1
ATOM 2232 N N . ASP A 1 270 ? 23.909 -8.935 -19.618 1.00 73.25 270 ASP A N 1
ATOM 2233 C CA . ASP A 1 270 ? 25.180 -8.302 -19.990 1.00 73.25 270 ASP A CA 1
ATOM 2234 C C . ASP A 1 270 ? 24.995 -7.028 -20.831 1.00 73.25 270 ASP A C 1
ATOM 2236 O O . ASP A 1 270 ? 25.950 -6.494 -21.394 1.00 73.25 270 ASP A O 1
ATOM 2240 N N . LEU A 1 271 ? 23.761 -6.523 -20.942 1.00 83.50 271 LEU A N 1
ATOM 2241 C CA . LEU A 1 271 ? 23.514 -5.239 -21.590 1.00 83.50 271 LEU A CA 1
ATOM 2242 C C . LEU A 1 271 ? 24.149 -4.116 -20.761 1.00 83.50 271 LEU A C 1
ATOM 2244 O O . LEU A 1 271 ? 23.920 -3.982 -19.558 1.00 83.50 271 LEU A O 1
ATOM 2248 N N . GLU A 1 272 ? 24.964 -3.296 -21.423 1.00 82.25 272 GLU A N 1
ATOM 2249 C CA . GLU A 1 272 ? 25.655 -2.174 -20.782 1.00 82.25 272 GLU A CA 1
ATOM 2250 C C . GLU A 1 272 ? 24.968 -0.825 -21.008 1.00 82.25 272 GLU A C 1
ATOM 2252 O O . GLU A 1 272 ? 25.200 0.118 -20.247 1.00 82.25 272 GLU A O 1
ATOM 2257 N N . PHE A 1 273 ? 24.171 -0.713 -22.073 1.00 87.50 273 PHE A N 1
ATOM 2258 C CA . PHE A 1 273 ? 23.530 0.535 -22.467 1.00 87.50 273 PHE A CA 1
ATOM 2259 C C . PHE A 1 273 ? 22.111 0.612 -21.887 1.00 87.50 273 PHE A C 1
ATOM 2261 O O . PHE A 1 273 ? 21.326 -0.323 -22.076 1.00 87.50 273 PHE A O 1
ATOM 2268 N N . PRO A 1 274 ? 21.755 1.697 -21.181 1.00 90.31 274 PRO A N 1
ATOM 2269 C CA . PRO A 1 274 ? 20.458 1.803 -20.534 1.00 90.31 274 PRO A CA 1
ATOM 2270 C C . PRO A 1 274 ? 19.331 1.895 -21.565 1.00 90.31 274 PRO A C 1
ATOM 2272 O O . PRO A 1 274 ? 19.503 2.485 -22.630 1.00 90.31 274 PRO A O 1
ATOM 2275 N N . PHE A 1 275 ? 18.167 1.327 -21.238 1.00 92.31 275 PHE A N 1
ATOM 2276 C CA . PHE A 1 275 ? 16.986 1.345 -22.112 1.00 92.31 275 PHE A CA 1
ATOM 2277 C C . PHE A 1 275 ? 17.215 0.655 -23.469 1.00 92.31 275 PHE A C 1
ATOM 2279 O O . PHE A 1 275 ? 16.553 0.975 -24.454 1.00 92.31 275 PHE A O 1
ATOM 2286 N N . SER A 1 276 ? 18.140 -0.310 -23.543 1.00 91.94 276 SER A N 1
ATOM 2287 C CA . SER A 1 276 ? 18.494 -0.999 -24.794 1.00 91.94 276 SER A CA 1
ATOM 2288 C C . SER A 1 276 ? 17.276 -1.549 -25.544 1.00 91.94 276 SER A C 1
ATOM 2290 O O . SER A 1 276 ? 17.193 -1.403 -26.763 1.00 91.94 276 SER A O 1
ATOM 2292 N N . TYR A 1 277 ? 16.305 -2.131 -24.831 1.00 91.06 277 TYR A N 1
ATOM 2293 C CA . TYR A 1 277 ? 15.096 -2.663 -25.468 1.00 91.06 277 TYR A CA 1
ATOM 2294 C C . TYR A 1 277 ? 14.169 -1.574 -26.002 1.00 91.06 277 TYR A C 1
ATOM 2296 O O . TYR A 1 277 ? 13.595 -1.755 -27.070 1.00 91.06 277 TYR A O 1
ATOM 2304 N N . TYR A 1 278 ? 14.095 -0.416 -25.339 1.00 91.56 278 TYR A N 1
ATOM 2305 C CA . TYR A 1 278 ? 13.350 0.730 -25.862 1.00 91.56 278 TYR A CA 1
ATOM 2306 C C . TYR A 1 278 ? 13.908 1.173 -27.220 1.00 91.56 278 TYR A C 1
ATOM 2308 O O . TYR A 1 278 ? 13.168 1.302 -28.193 1.00 91.56 278 TYR A O 1
ATOM 2316 N N . PHE A 1 279 ? 15.228 1.358 -27.315 1.00 91.50 279 PHE A N 1
ATOM 2317 C CA . PHE A 1 279 ? 15.859 1.765 -28.571 1.00 91.50 279 PHE A CA 1
ATOM 2318 C C . PHE A 1 279 ? 15.758 0.689 -29.650 1.00 91.50 279 PHE A C 1
ATOM 2320 O O . PHE A 1 279 ? 15.540 1.018 -30.813 1.00 91.50 279 PHE A O 1
ATOM 2327 N N . LEU A 1 280 ? 15.877 -0.589 -29.280 1.00 90.56 280 LEU A N 1
ATOM 2328 C CA . LEU A 1 280 ? 15.701 -1.696 -30.216 1.00 90.56 280 LEU A CA 1
ATOM 2329 C C . LEU A 1 280 ? 14.290 -1.703 -30.819 1.00 90.56 280 LEU A C 1
ATOM 2331 O O . LEU A 1 280 ? 14.148 -1.848 -32.034 1.00 90.56 280 LEU A O 1
ATOM 2335 N N . ASP A 1 281 ? 13.262 -1.497 -29.996 1.00 89.38 281 ASP A N 1
ATOM 2336 C CA . ASP A 1 281 ? 11.873 -1.421 -30.451 1.00 89.38 281 ASP A CA 1
ATOM 2337 C C . ASP A 1 281 ? 11.653 -0.224 -31.386 1.00 89.38 281 ASP A C 1
ATOM 2339 O O . ASP A 1 281 ? 11.051 -0.379 -32.451 1.00 89.38 281 ASP A O 1
ATOM 2343 N N . GLN A 1 282 ? 12.216 0.944 -31.057 1.00 90.25 282 GLN A N 1
ATOM 2344 C CA . GLN A 1 282 ? 12.172 2.129 -31.923 1.00 90.25 282 GLN A CA 1
ATOM 2345 C C . GLN A 1 282 ? 12.862 1.880 -33.272 1.00 90.25 282 GLN A C 1
ATOM 2347 O O . GLN A 1 282 ? 12.293 2.163 -34.326 1.00 90.25 282 GLN A O 1
ATOM 2352 N N . ILE A 1 283 ? 14.066 1.300 -33.268 1.00 91.81 283 ILE A N 1
ATOM 2353 C CA . ILE A 1 283 ? 14.802 0.969 -34.496 1.00 91.81 283 ILE A CA 1
ATOM 2354 C C . ILE A 1 283 ? 13.995 -0.006 -35.357 1.00 91.81 283 ILE A C 1
ATOM 2356 O O . ILE A 1 283 ? 13.878 0.193 -36.565 1.00 91.81 283 ILE A O 1
ATOM 2360 N N . ASN A 1 284 ? 13.413 -1.043 -34.753 1.00 90.38 284 ASN A N 1
ATOM 2361 C CA . ASN A 1 284 ? 12.594 -2.018 -35.471 1.00 90.38 284 ASN A CA 1
ATOM 2362 C C . ASN A 1 284 ? 11.324 -1.387 -36.059 1.00 90.38 284 ASN A C 1
ATOM 2364 O O . ASN A 1 284 ? 10.944 -1.723 -37.183 1.00 90.38 284 ASN A O 1
ATOM 2368 N N . PHE A 1 285 ? 10.701 -0.453 -35.339 1.00 91.06 285 PHE A N 1
ATOM 2369 C CA . PHE A 1 285 ? 9.553 0.306 -35.825 1.00 91.06 285 PHE A CA 1
ATOM 2370 C C . PHE A 1 285 ? 9.906 1.146 -37.063 1.00 91.06 285 PHE A C 1
ATOM 2372 O O . PHE A 1 285 ? 9.278 0.984 -38.109 1.00 91.06 285 PHE A O 1
ATOM 2379 N N . TYR A 1 286 ? 10.957 1.971 -36.997 1.00 92.31 286 TYR A N 1
ATOM 2380 C CA . TYR A 1 286 ? 11.382 2.785 -38.145 1.00 92.31 286 TYR A CA 1
ATOM 2381 C C . TYR A 1 286 ? 11.905 1.943 -39.309 1.00 92.31 286 TYR A C 1
ATOM 2383 O O . TYR A 1 286 ? 11.666 2.280 -40.466 1.00 92.31 286 TYR A O 1
ATOM 2391 N N . LYS A 1 287 ? 12.566 0.814 -39.030 1.00 92.56 287 LYS A N 1
ATOM 2392 C CA . LYS A 1 287 ? 12.984 -0.144 -40.059 1.00 92.56 287 LYS A CA 1
ATOM 2393 C C . LYS A 1 287 ? 11.786 -0.660 -40.855 1.00 92.56 287 LYS A C 1
ATOM 2395 O O . LYS A 1 287 ? 11.876 -0.764 -42.074 1.00 92.56 287 LYS A O 1
ATOM 2400 N N . LYS A 1 288 ? 10.672 -0.970 -40.183 1.00 91.25 288 LYS A N 1
ATOM 2401 C CA . LYS A 1 288 ? 9.434 -1.396 -40.843 1.00 91.25 288 LYS A CA 1
ATOM 2402 C C . LYS A 1 288 ? 8.874 -0.289 -41.743 1.00 91.25 288 LYS A C 1
ATOM 2404 O O . LYS A 1 288 ? 8.631 -0.559 -42.913 1.00 91.25 288 LYS A O 1
ATOM 2409 N N . LEU A 1 289 ? 8.753 0.937 -41.226 1.00 90.00 289 LEU A N 1
ATOM 2410 C CA . LEU A 1 289 ? 8.274 2.091 -42.002 1.00 90.00 289 LEU A CA 1
ATOM 2411 C C . LEU A 1 289 ? 9.135 2.350 -43.243 1.00 90.00 289 LEU A C 1
ATOM 2413 O O . LEU A 1 289 ? 8.612 2.538 -44.333 1.00 90.00 289 LEU A O 1
ATOM 2417 N N . TYR A 1 290 ? 10.458 2.282 -43.094 1.00 91.69 290 TYR A N 1
ATOM 2418 C CA . TYR A 1 290 ? 11.387 2.473 -44.202 1.00 91.69 290 TYR A CA 1
ATOM 2419 C C . TYR A 1 290 ? 11.177 1.453 -45.332 1.00 91.69 290 TYR A C 1
ATOM 2421 O O . TYR A 1 290 ? 11.197 1.819 -46.505 1.00 91.69 290 TYR A O 1
ATOM 2429 N N . TYR A 1 291 ? 10.954 0.174 -45.005 1.00 92.19 291 TYR A N 1
ATOM 2430 C CA . TYR A 1 291 ? 10.657 -0.834 -46.028 1.00 92.19 291 TYR A CA 1
ATOM 2431 C C . TYR A 1 291 ? 9.287 -0.623 -46.683 1.00 92.19 291 TYR A C 1
ATOM 2433 O O . TYR A 1 291 ? 9.183 -0.795 -47.894 1.00 92.19 291 TYR A O 1
ATOM 2441 N N . GLU A 1 292 ? 8.271 -0.204 -45.924 1.00 92.06 292 GLU A N 1
ATOM 2442 C CA . GLU A 1 292 ? 6.947 0.131 -46.471 1.00 92.06 292 GLU A CA 1
ATOM 2443 C C . GLU A 1 292 ? 7.026 1.309 -47.459 1.00 92.06 292 GLU A C 1
ATOM 2445 O O . GLU A 1 292 ? 6.470 1.236 -48.554 1.00 92.06 292 GLU A O 1
ATOM 2450 N N . GLU A 1 293 ? 7.778 2.364 -47.131 1.00 91.88 293 GLU A N 1
ATOM 2451 C CA . GLU A 1 293 ? 8.003 3.505 -48.031 1.00 91.88 293 GLU A CA 1
ATOM 2452 C C . GLU A 1 293 ? 8.801 3.118 -49.281 1.00 91.88 293 GLU A C 1
ATOM 2454 O O . GLU A 1 293 ? 8.465 3.537 -50.391 1.00 91.88 293 GLU A O 1
ATOM 2459 N N . LEU A 1 294 ? 9.837 2.287 -49.131 1.00 91.31 294 LEU A N 1
ATOM 2460 C CA . LEU A 1 294 ? 10.596 1.773 -50.270 1.00 91.31 294 LEU A CA 1
ATOM 2461 C C . LEU A 1 294 ? 9.735 0.937 -51.221 1.00 91.31 294 LEU A C 1
ATOM 2463 O O . LEU A 1 294 ? 9.986 0.958 -52.425 1.00 91.31 294 LEU A O 1
ATOM 2467 N N . ASP A 1 295 ? 8.762 0.190 -50.704 1.00 90.69 295 ASP A N 1
ATOM 2468 C CA . ASP A 1 295 ? 7.854 -0.604 -51.529 1.00 90.69 295 ASP A CA 1
ATOM 2469 C C . ASP A 1 295 ? 6.835 0.275 -52.266 1.00 90.69 295 ASP A C 1
ATOM 2471 O O . ASP A 1 295 ? 6.530 -0.009 -53.423 1.00 90.69 295 ASP A O 1
ATOM 2475 N N . ILE A 1 296 ? 6.379 1.378 -51.657 1.00 91.12 296 ILE A N 1
ATOM 2476 C CA . ILE A 1 296 ? 5.551 2.394 -52.331 1.00 91.12 296 ILE A CA 1
ATOM 2477 C C . ILE A 1 296 ? 6.331 3.063 -53.468 1.00 91.12 296 ILE A C 1
ATOM 2479 O O . ILE A 1 296 ? 5.803 3.218 -54.562 1.00 91.12 296 ILE A O 1
ATOM 2483 N N . LEU A 1 297 ? 7.596 3.431 -53.242 1.00 87.25 297 LEU A N 1
ATOM 2484 C CA . LEU A 1 297 ? 8.433 4.103 -54.248 1.00 87.25 297 LEU A CA 1
ATOM 2485 C C . LEU A 1 297 ? 8.825 3.211 -55.439 1.00 87.25 297 LEU A C 1
ATOM 2487 O O . LEU A 1 297 ? 9.331 3.718 -56.439 1.00 87.25 297 LEU A O 1
ATOM 2491 N N . LYS A 1 298 ? 8.647 1.891 -55.328 1.00 82.88 298 LYS A N 1
ATOM 2492 C CA . LYS A 1 298 ? 8.911 0.925 -56.407 1.00 82.88 298 LYS A CA 1
ATOM 2493 C C . LYS A 1 298 ? 7.690 0.643 -57.293 1.00 82.88 298 LYS A C 1
ATOM 2495 O O . LYS A 1 298 ? 7.848 -0.100 -58.264 1.00 82.88 298 LYS A O 1
ATOM 2500 N N . GLN A 1 299 ? 6.511 1.169 -56.951 1.00 65.81 299 GLN A N 1
ATOM 2501 C CA . GLN A 1 299 ? 5.276 1.073 -57.743 1.00 65.81 299 GLN A CA 1
ATOM 2502 C C . GLN A 1 299 ? 5.134 2.273 -58.680 1.00 65.81 299 GLN A C 1
ATOM 2504 O O . GLN A 1 299 ? 4.642 2.052 -59.809 1.00 65.81 299 GLN A O 1
#

pLDDT: mean 87.55, std 10.07, range [49.16, 98.19]

Foldseek 3Di:
DEEEAEAEDEPVPDDLVVVVVVVVVVVVVVVVVVVVCVPPVDPDHHYYYYYHYDDALPDPPPVPVPPPDDDDDDDDDLDPDDDLDDPVNVPPDQLLVCCVDPVLCSLQVHPCRLLSLCLVQVLVLVLLADAPDPDVVVSVVLSCLCSVDPVNSVLLVVLLSVCSVVPRRPVLVVLVPPSVLCSVDSDSRVSSSVSSSQSSSQSSSLLVLLQQLQVASLLLSQCVPPDPVVSVVQNVVSSVLSNDCVSSPSPPDDGGDRNNHYRPDRRDNPDNHHSNVVVVVVVVVVVVVVVVVVVVVVD